Protein AF-A0A9N9CUX8-F1 (afdb_monomer_lite)

Structure (mmCIF, N/CA/C/O backbone):
data_AF-A0A9N9CUX8-F1
#
_entry.id   AF-A0A9N9CUX8-F1
#
loop_
_atom_site.group_PDB
_atom_site.id
_atom_site.type_symbol
_atom_site.label_atom_id
_atom_site.label_alt_id
_atom_site.label_comp_id
_atom_site.label_asym_id
_atom_site.label_entity_id
_atom_site.label_seq_id
_atom_site.pdbx_PDB_ins_code
_atom_site.Cartn_x
_atom_site.Cartn_y
_atom_site.Cartn_z
_atom_site.occupancy
_atom_site.B_iso_or_equiv
_atom_site.auth_seq_id
_atom_site.auth_comp_id
_atom_site.auth_asym_id
_atom_site.auth_atom_id
_atom_site.pdbx_PDB_model_num
ATOM 1 N N . MET A 1 1 ? 49.321 11.830 51.451 1.00 39.28 1 MET A N 1
ATOM 2 C CA . MET A 1 1 ? 50.551 11.016 51.388 1.00 39.28 1 MET A CA 1
ATOM 3 C C . MET A 1 1 ? 50.407 10.013 50.254 1.00 39.28 1 MET A C 1
ATOM 5 O O . MET A 1 1 ? 49.671 9.049 50.370 1.00 39.28 1 MET A O 1
ATOM 9 N N . THR A 1 2 ? 51.014 10.381 49.131 1.00 32.84 2 THR A N 1
ATOM 10 C CA . THR A 1 2 ? 51.705 9.592 48.099 1.00 32.84 2 THR A CA 1
ATOM 11 C C . THR A 1 2 ? 51.716 8.059 48.242 1.00 32.84 2 THR A C 1
ATOM 13 O O . THR A 1 2 ? 52.260 7.550 49.217 1.00 32.84 2 THR A O 1
ATOM 16 N N . LYS A 1 3 ? 51.304 7.338 47.186 1.00 39.34 3 LYS A N 1
ATOM 17 C CA . LYS A 1 3 ? 52.246 6.592 46.325 1.00 39.34 3 LYS A CA 1
ATOM 18 C C . LYS A 1 3 ? 51.635 6.190 44.975 1.00 39.34 3 LYS A C 1
ATOM 20 O O . LYS A 1 3 ? 50.567 5.598 44.905 1.00 39.34 3 LYS A O 1
ATOM 25 N N . VAL A 1 4 ? 52.384 6.570 43.944 1.00 42.06 4 VAL A N 1
ATOM 26 C CA . VAL A 1 4 ? 52.336 6.211 42.521 1.00 42.06 4 VAL A CA 1
ATOM 27 C C . VAL A 1 4 ? 53.230 4.986 42.307 1.00 42.06 4 VAL A C 1
ATOM 29 O O . VAL A 1 4 ? 54.256 4.893 42.982 1.00 42.06 4 VAL A O 1
ATOM 32 N N . SER A 1 5 ? 52.885 4.109 41.360 1.00 42.41 5 SER A N 1
ATOM 33 C CA . SER A 1 5 ? 53.791 3.299 40.507 1.00 42.41 5 SER A CA 1
ATOM 34 C C . SER A 1 5 ? 52.927 2.819 39.317 1.00 42.41 5 SER A C 1
ATOM 36 O O . SER A 1 5 ? 51.862 2.262 39.575 1.00 42.41 5 SER A O 1
ATOM 38 N N . GLU A 1 6 ? 53.123 3.261 38.064 1.00 38.28 6 GLU A N 1
ATOM 39 C CA . GLU A 1 6 ? 54.124 2.775 37.074 1.00 38.28 6 GLU A CA 1
ATOM 40 C C . GLU A 1 6 ? 53.961 1.271 36.789 1.00 38.28 6 GLU A C 1
ATOM 42 O O . GLU A 1 6 ? 53.800 0.493 37.718 1.00 38.28 6 GLU A O 1
ATOM 47 N N . GLU A 1 7 ? 54.01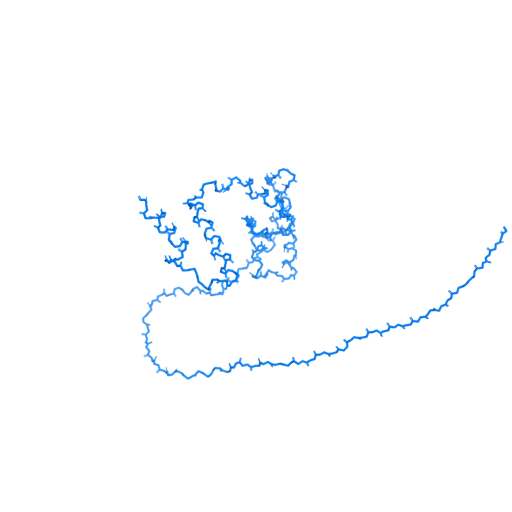6 0.715 35.583 1.00 35.44 7 GLU A N 1
ATOM 48 C CA . GLU A 1 7 ? 54.202 1.120 34.182 1.00 35.44 7 GLU A CA 1
ATOM 49 C C . GLU A 1 7 ? 54.018 -0.212 33.409 1.00 35.44 7 GLU A C 1
ATOM 51 O O . GLU A 1 7 ? 54.287 -1.274 33.977 1.00 35.44 7 GLU A O 1
ATOM 56 N N . ASN A 1 8 ? 53.581 -0.205 32.146 1.00 37.22 8 ASN A N 1
ATOM 57 C CA . ASN A 1 8 ? 54.309 -0.882 31.060 1.00 37.22 8 ASN A CA 1
ATOM 58 C C . ASN A 1 8 ? 53.560 -0.841 29.722 1.00 37.22 8 ASN A C 1
ATOM 60 O O . ASN A 1 8 ? 52.338 -0.888 29.623 1.00 37.22 8 ASN A O 1
ATOM 64 N N . MET A 1 9 ? 54.394 -0.726 28.700 1.00 32.91 9 MET A N 1
ATOM 65 C CA . MET A 1 9 ? 54.197 -0.263 27.334 1.00 32.91 9 MET A CA 1
ATOM 66 C C . MET A 1 9 ? 54.667 -1.374 26.368 1.00 32.91 9 MET A C 1
ATOM 68 O O . MET A 1 9 ? 55.453 -2.218 26.790 1.00 32.91 9 MET A O 1
ATOM 72 N N . SER A 1 10 ? 54.261 -1.302 25.085 1.00 35.50 10 SER A N 1
ATOM 73 C CA . SER A 1 10 ? 54.772 -2.020 23.876 1.00 35.50 10 SER A CA 1
ATOM 74 C C . SER A 1 10 ? 53.710 -2.914 23.203 1.00 35.50 10 SER A C 1
ATOM 76 O O . SER A 1 10 ? 53.299 -3.912 23.778 1.00 35.50 10 SER A O 1
ATOM 78 N N . LYS A 1 11 ? 53.068 -2.468 22.107 1.00 38.28 11 LYS A N 1
ATOM 79 C CA . LYS A 1 11 ? 53.441 -2.591 20.666 1.00 38.28 11 LYS A CA 1
ATOM 80 C C . LYS A 1 11 ? 53.466 -4.037 20.146 1.00 38.28 11 LYS A C 1
ATOM 82 O O . LYS A 1 11 ? 54.306 -4.796 20.601 1.00 38.28 11 LYS A O 1
ATOM 87 N N . GLU A 1 12 ? 52.649 -4.338 19.128 1.00 33.91 12 GLU A N 1
ATOM 88 C CA . GLU A 1 12 ? 53.114 -4.862 17.827 1.00 33.91 12 GLU A CA 1
ATOM 89 C C . GLU A 1 12 ? 51.981 -5.008 16.793 1.00 33.91 12 GLU A C 1
ATOM 91 O O . GLU A 1 12 ? 50.840 -5.340 17.110 1.00 33.91 12 GLU A O 1
ATOM 96 N N . ASP A 1 13 ? 52.353 -4.704 15.551 1.00 36.09 13 ASP A N 1
ATOM 97 C CA . ASP A 1 13 ? 51.583 -4.741 14.313 1.00 36.09 13 ASP A CA 1
ATOM 98 C C . ASP A 1 13 ? 51.194 -6.162 13.878 1.00 36.09 13 ASP A C 1
ATOM 100 O O . ASP A 1 13 ? 51.991 -7.091 13.993 1.00 36.09 13 ASP A O 1
ATOM 104 N N . GLN A 1 14 ? 50.039 -6.311 13.218 1.00 35.25 14 GLN A N 1
ATOM 105 C CA . GLN A 1 14 ? 49.889 -7.331 12.175 1.00 35.25 14 GLN A CA 1
ATOM 106 C C . GLN A 1 14 ? 48.839 -6.939 11.125 1.00 35.25 14 GLN A C 1
ATOM 108 O O . GLN A 1 14 ? 47.628 -7.022 11.316 1.00 35.25 14 GLN A O 1
ATOM 113 N N . LYS A 1 15 ? 49.375 -6.497 9.985 1.00 35.25 15 LYS A N 1
ATOM 114 C CA . LYS A 1 15 ? 48.726 -6.310 8.688 1.00 35.25 15 LYS A CA 1
ATOM 115 C C . LYS A 1 15 ? 48.439 -7.687 8.076 1.00 35.25 15 LYS A C 1
ATOM 117 O O . LYS A 1 15 ? 49.373 -8.459 7.873 1.00 35.25 15 LYS A O 1
ATOM 122 N N . ILE A 1 16 ? 47.183 -7.972 7.737 1.00 37.53 16 ILE A N 1
ATOM 123 C CA . ILE A 1 16 ? 46.791 -9.145 6.941 1.00 37.53 16 ILE A CA 1
ATOM 124 C C . ILE A 1 16 ? 46.025 -8.645 5.712 1.00 37.53 16 ILE A C 1
ATOM 126 O O . ILE A 1 16 ? 44.928 -8.107 5.830 1.00 37.53 16 ILE A O 1
ATOM 130 N N . GLU A 1 17 ? 46.626 -8.809 4.534 1.00 38.62 17 GLU A N 1
ATOM 131 C CA . GLU A 1 17 ? 45.919 -8.776 3.249 1.00 38.62 17 GLU A CA 1
ATOM 132 C C . GLU A 1 17 ? 45.370 -10.168 2.913 1.00 38.62 17 GLU A C 1
ATOM 134 O O . GLU A 1 17 ? 45.951 -11.174 3.329 1.00 38.62 17 GLU A O 1
ATOM 139 N N . PRO A 1 18 ? 44.352 -10.241 2.039 1.00 33.84 18 PRO A N 1
ATOM 140 C CA . PRO A 1 18 ? 44.359 -11.303 1.044 1.00 33.84 18 PRO A CA 1
ATOM 141 C C . PRO A 1 18 ? 44.079 -10.792 -0.378 1.00 33.84 18 PRO A C 1
ATOM 143 O O . PRO A 1 18 ? 42.986 -10.365 -0.731 1.00 33.84 18 PRO A O 1
ATOM 146 N N . ASN A 1 19 ? 45.137 -10.865 -1.180 1.00 29.64 19 ASN A N 1
ATOM 147 C CA . ASN A 1 19 ? 45.267 -11.564 -2.460 1.00 29.64 19 ASN A CA 1
ATOM 148 C C . ASN A 1 19 ? 44.035 -11.762 -3.385 1.00 29.64 19 ASN A C 1
ATOM 150 O O . ASN A 1 19 ? 43.058 -12.440 -3.081 1.00 29.64 19 ASN A O 1
ATOM 154 N N . VAL A 1 20 ? 44.252 -11.252 -4.598 1.00 31.19 20 VAL A N 1
ATOM 155 C CA . VAL A 1 20 ? 43.635 -11.440 -5.917 1.00 31.19 20 VAL A CA 1
ATOM 156 C C . VAL A 1 20 ? 43.112 -12.854 -6.234 1.00 31.19 20 VAL A C 1
ATOM 158 O O . VAL A 1 20 ? 43.831 -13.841 -6.109 1.00 31.19 20 VAL A O 1
ATOM 161 N N . SER A 1 21 ? 41.933 -12.922 -6.869 1.00 36.19 21 SER A N 1
ATOM 162 C CA . SER A 1 21 ? 41.639 -13.953 -7.875 1.00 36.19 21 SER A CA 1
ATOM 163 C C . SER A 1 21 ? 40.883 -13.353 -9.069 1.00 36.19 21 SER A C 1
ATOM 165 O O . SER A 1 21 ? 39.756 -12.882 -8.948 1.00 36.19 21 SER A O 1
ATOM 167 N N . LYS A 1 22 ? 41.550 -13.346 -10.230 1.00 37.31 22 LYS A N 1
ATOM 168 C CA . LYS A 1 22 ? 41.011 -13.043 -11.565 1.00 37.31 22 LYS A CA 1
ATOM 169 C C . LYS A 1 22 ? 40.848 -14.359 -12.336 1.00 37.31 22 LYS A C 1
ATOM 171 O O . LYS A 1 22 ? 41.812 -15.118 -12.407 1.00 37.31 22 LYS A O 1
ATOM 176 N N . ARG A 1 23 ? 39.704 -14.570 -12.999 1.00 30.19 23 ARG A N 1
ATOM 177 C CA . ARG A 1 23 ? 39.525 -15.380 -14.235 1.00 30.19 23 ARG A CA 1
ATOM 178 C C . ARG A 1 23 ? 38.092 -15.159 -14.749 1.00 30.19 23 ARG A C 1
ATOM 180 O O . ARG A 1 23 ? 37.158 -15.498 -14.042 1.00 30.19 23 ARG A O 1
ATOM 187 N N . LEU A 1 24 ? 37.879 -14.295 -15.746 1.00 32.00 24 LEU A N 1
ATOM 188 C CA . LEU A 1 24 ? 37.944 -14.475 -17.215 1.00 32.00 24 LEU A CA 1
ATOM 189 C C . LEU A 1 24 ? 36.756 -15.249 -17.831 1.00 32.00 24 LEU A C 1
ATOM 191 O O . LEU A 1 24 ? 36.629 -16.450 -17.634 1.00 32.00 24 LEU A O 1
ATOM 195 N N . HIS A 1 25 ? 35.997 -14.479 -18.624 1.00 31.00 25 HIS A N 1
ATOM 196 C CA . HIS A 1 25 ? 35.305 -14.734 -19.900 1.00 31.00 25 HIS A CA 1
ATOM 197 C C . HIS A 1 25 ? 34.514 -16.024 -20.149 1.00 31.00 25 HIS A C 1
ATOM 199 O O . HIS A 1 25 ? 35.066 -17.118 -20.191 1.00 31.00 25 HIS A O 1
ATOM 205 N N . SER A 1 26 ? 33.287 -15.827 -20.640 1.00 32.22 26 SER A N 1
ATOM 206 C CA . SER A 1 26 ? 32.880 -16.447 -21.905 1.00 32.22 26 SER A CA 1
ATOM 207 C C . SER A 1 26 ? 31.916 -15.537 -22.674 1.00 32.22 26 SER A C 1
ATOM 209 O O . SER A 1 26 ? 30.753 -15.391 -22.307 1.00 32.22 26 SER A O 1
ATOM 211 N N . GLU A 1 27 ? 32.435 -14.927 -23.738 1.00 35.19 27 GLU A N 1
ATOM 212 C CA . GLU A 1 27 ? 31.674 -14.399 -24.869 1.00 35.19 27 GLU A CA 1
ATOM 213 C C . GLU A 1 27 ? 31.132 -15.569 -25.700 1.00 35.19 27 GLU A C 1
ATOM 215 O O . GLU A 1 27 ? 31.892 -16.465 -26.048 1.00 35.19 27 GLU A O 1
ATOM 220 N N . PHE A 1 28 ? 29.846 -15.538 -26.040 1.00 30.44 28 PHE A N 1
ATOM 221 C CA . PHE A 1 28 ? 29.197 -16.254 -27.146 1.00 30.44 28 PHE A CA 1
ATOM 222 C C . PHE A 1 28 ? 27.863 -15.512 -27.368 1.00 30.44 28 PHE A C 1
ATOM 224 O O . PHE A 1 28 ? 27.185 -15.190 -26.404 1.00 30.44 28 PHE A O 1
ATOM 231 N N . SER A 1 29 ? 27.380 -15.191 -28.560 1.00 29.92 29 SER A N 1
ATOM 232 C CA . SER A 1 29 ? 27.892 -15.427 -29.893 1.00 29.92 29 SER A CA 1
ATOM 233 C C . SER A 1 29 ? 27.161 -14.499 -30.865 1.00 29.92 29 SER A C 1
ATOM 235 O O . SER A 1 29 ? 26.017 -14.103 -30.650 1.00 29.92 29 SER A O 1
ATOM 237 N N . ASN A 1 30 ? 27.864 -14.202 -31.945 1.00 28.52 30 ASN A N 1
ATOM 238 C CA . ASN A 1 30 ? 27.464 -13.464 -33.132 1.00 28.52 30 ASN A CA 1
ATOM 239 C C . ASN A 1 30 ? 26.150 -14.004 -33.744 1.00 28.52 30 ASN A C 1
ATOM 241 O O . ASN A 1 30 ? 25.991 -15.220 -33.856 1.00 28.52 30 ASN A O 1
ATOM 245 N N . SER A 1 31 ? 25.251 -13.131 -34.214 1.00 36.84 31 SER A N 1
ATOM 246 C CA . SER A 1 31 ? 24.183 -13.529 -35.146 1.00 36.84 31 SER A CA 1
ATOM 247 C C . SER A 1 31 ? 24.285 -12.726 -36.444 1.00 36.84 31 SER A C 1
ATOM 249 O O . SER A 1 31 ? 23.968 -11.541 -36.518 1.00 36.84 31 SER A O 1
ATOM 251 N N . GLU A 1 32 ? 24.776 -13.400 -37.486 1.00 30.86 32 GLU A N 1
ATOM 252 C CA . GLU A 1 32 ? 24.680 -12.960 -38.875 1.00 30.86 32 GLU A CA 1
ATOM 253 C C . GLU A 1 32 ? 23.211 -12.964 -39.311 1.00 30.86 32 GLU A C 1
ATOM 255 O O . GLU A 1 32 ? 22.513 -13.972 -39.196 1.00 30.86 32 GLU A O 1
ATOM 260 N N . SER A 1 33 ? 22.743 -11.850 -39.873 1.00 31.09 33 SER A N 1
ATOM 261 C CA . SER A 1 33 ? 21.445 -11.779 -40.539 1.00 31.09 33 SER A CA 1
ATOM 262 C C . SER A 1 33 ? 21.640 -11.721 -42.056 1.00 31.09 33 SER A C 1
ATOM 264 O O . SER A 1 33 ? 21.947 -10.688 -42.642 1.00 31.09 33 SER A O 1
ATOM 266 N N . PHE A 1 34 ? 21.408 -12.854 -42.721 1.00 30.78 34 PHE A N 1
ATOM 267 C CA . PHE A 1 34 ? 21.090 -12.897 -44.148 1.00 30.78 34 PHE A CA 1
ATOM 268 C C . PHE A 1 34 ? 19.636 -13.337 -44.302 1.00 30.78 34 PHE A C 1
ATOM 270 O O . PHE A 1 34 ? 19.297 -14.497 -44.090 1.00 30.78 34 PHE A O 1
ATOM 277 N N . SER A 1 35 ? 18.754 -12.416 -44.696 1.00 35.81 35 SER A N 1
ATOM 278 C CA . SER A 1 35 ? 17.401 -12.749 -45.156 1.00 35.81 35 SER A CA 1
ATOM 279 C C . SER A 1 35 ? 16.917 -11.778 -46.234 1.00 35.81 35 SER A C 1
ATOM 281 O O . SER A 1 35 ? 16.570 -10.629 -45.989 1.00 35.81 35 SER A O 1
ATOM 283 N N . LYS A 1 36 ? 16.939 -12.305 -47.462 1.00 34.62 36 LYS A N 1
ATOM 284 C CA . LYS A 1 36 ? 16.256 -11.914 -48.706 1.00 34.62 36 LYS A CA 1
ATOM 285 C C . LYS A 1 36 ? 15.191 -10.803 -48.636 1.00 34.62 36 LYS A C 1
ATOM 287 O O . LYS A 1 36 ? 14.138 -10.946 -48.025 1.00 34.62 36 LYS A O 1
ATOM 292 N N . LYS A 1 37 ? 15.390 -9.804 -49.508 1.00 40.09 37 LYS A N 1
ATOM 293 C CA . LYS A 1 37 ? 14.371 -8.877 -50.024 1.00 40.09 37 LYS A CA 1
ATOM 294 C C . LYS A 1 37 ? 13.157 -9.634 -50.589 1.00 40.09 37 LYS A C 1
ATOM 296 O O . LYS A 1 37 ? 13.280 -10.339 -51.590 1.00 40.09 37 LYS A O 1
ATOM 301 N N . ARG A 1 38 ? 11.968 -9.374 -50.042 1.00 33.66 38 ARG A N 1
ATOM 302 C CA . ARG A 1 38 ? 10.688 -9.463 -50.763 1.00 33.66 38 ARG A CA 1
ATOM 303 C C . ARG A 1 38 ? 9.887 -8.195 -50.484 1.00 33.66 38 ARG A C 1
ATOM 305 O O . ARG A 1 38 ? 9.504 -7.932 -49.353 1.00 33.66 38 ARG A O 1
ATOM 312 N N . LYS A 1 39 ? 9.665 -7.396 -51.533 1.00 41.84 39 LYS A N 1
ATOM 313 C CA . LYS A 1 39 ? 8.708 -6.286 -51.521 1.00 41.84 39 LYS A CA 1
ATOM 314 C C . LYS A 1 39 ? 7.303 -6.881 -51.489 1.00 41.84 39 LYS A C 1
ATOM 316 O O . LYS A 1 39 ? 6.863 -7.432 -52.493 1.00 41.84 39 LYS A O 1
ATOM 321 N N . VAL A 1 40 ? 6.604 -6.725 -50.373 1.00 38.06 40 VAL A N 1
ATOM 322 C CA . VAL A 1 40 ? 5.141 -6.793 -50.330 1.00 38.06 40 VAL A CA 1
ATOM 323 C C . VAL A 1 40 ? 4.679 -5.529 -49.621 1.00 38.06 40 VAL A C 1
ATOM 325 O O . VAL A 1 40 ? 5.131 -5.222 -48.524 1.00 38.06 40 VAL A O 1
ATOM 328 N N . LYS A 1 41 ? 3.859 -4.747 -50.319 1.00 46.06 41 LYS A N 1
ATOM 329 C CA . LYS A 1 41 ? 3.281 -3.487 -49.857 1.00 46.06 41 LYS A CA 1
ATOM 330 C C . LYS A 1 41 ? 2.036 -3.829 -49.027 1.00 46.06 41 LYS A C 1
ATOM 332 O O . LYS A 1 41 ? 1.135 -4.429 -49.612 1.00 46.06 41 LYS A O 1
ATOM 337 N N . PRO A 1 42 ? 1.934 -3.476 -47.734 1.00 37.66 42 PRO A N 1
ATOM 338 C CA . PRO A 1 42 ? 0.673 -3.595 -47.018 1.00 37.66 42 PRO A CA 1
ATOM 339 C C . PRO A 1 42 ? -0.113 -2.290 -47.143 1.00 37.66 42 PRO A C 1
ATOM 341 O O . PRO A 1 42 ? 0.427 -1.195 -46.976 1.00 37.66 42 PRO A O 1
ATOM 344 N N . GLN A 1 43 ? -1.395 -2.435 -47.469 1.00 38.72 43 GLN A N 1
ATOM 345 C CA . GLN A 1 43 ? -2.412 -1.419 -47.240 1.00 38.72 43 GLN A CA 1
ATOM 346 C C . GLN A 1 43 ? -2.457 -1.072 -45.751 1.00 38.72 43 GLN A C 1
ATOM 348 O O . GLN A 1 43 ? -2.278 -1.931 -44.891 1.00 38.72 43 GLN A O 1
ATOM 353 N N . SER A 1 44 ? -2.691 0.206 -45.483 1.00 44.56 44 SER A N 1
ATOM 354 C CA . SER A 1 44 ? -2.836 0.807 -44.166 1.00 44.56 44 SER A CA 1
ATOM 355 C C . SER A 1 44 ? -3.967 0.154 -43.368 1.00 44.56 44 SER A C 1
ATOM 357 O O . SER A 1 44 ? -5.130 0.525 -43.512 1.00 44.56 44 SER A O 1
ATOM 359 N N . SER A 1 45 ? -3.627 -0.789 -42.496 1.00 42.66 45 SER A N 1
ATOM 360 C CA . SER A 1 45 ? -4.333 -0.941 -41.230 1.00 42.66 45 SER A CA 1
ATOM 361 C C . SER A 1 45 ? -3.685 0.042 -40.264 1.00 42.66 45 SER A C 1
ATOM 363 O O . SER A 1 45 ? -2.483 -0.057 -40.011 1.00 42.66 45 SER A O 1
ATOM 365 N N . SER A 1 46 ? -4.447 1.017 -39.776 1.00 50.72 46 SER A N 1
ATOM 366 C CA . SER A 1 46 ? -4.046 1.887 -38.673 1.00 50.72 46 SER A CA 1
ATOM 367 C C . SER A 1 46 ? -3.872 1.030 -37.418 1.00 50.72 46 SER A C 1
ATOM 369 O O . SER A 1 46 ? -4.791 0.866 -36.623 1.00 50.72 46 SER A O 1
ATOM 371 N N . SER A 1 47 ? -2.705 0.407 -37.287 1.00 43.59 47 SER A N 1
ATOM 372 C CA . SER A 1 47 ? -2.200 -0.010 -35.993 1.00 43.59 47 SER A CA 1
ATOM 373 C C . SER A 1 47 ? -1.787 1.277 -35.299 1.00 43.59 47 SER A C 1
ATOM 375 O O . SER A 1 47 ? -0.752 1.853 -35.657 1.00 43.59 47 SER A O 1
ATOM 377 N N . ASP A 1 48 ? -2.621 1.755 -34.379 1.00 45.19 48 ASP A N 1
ATOM 378 C CA . ASP A 1 48 ? -2.183 2.716 -33.378 1.00 45.19 48 ASP A CA 1
ATOM 379 C C . ASP A 1 48 ? -0.921 2.137 -32.747 1.00 45.19 48 ASP A C 1
ATOM 381 O O . ASP A 1 48 ? -0.926 1.081 -32.110 1.00 45.19 48 ASP A O 1
ATOM 385 N N . LYS A 1 49 ? 0.205 2.766 -33.072 1.00 46.03 49 LYS A N 1
ATOM 386 C CA . LYS A 1 49 ? 1.472 2.462 -32.443 1.00 46.03 49 LYS A CA 1
ATOM 387 C C . LYS A 1 49 ? 1.348 3.035 -31.043 1.00 46.03 49 LYS A C 1
ATOM 389 O O . LYS A 1 49 ? 1.433 4.249 -30.892 1.00 46.03 49 LYS A O 1
ATOM 394 N N . PHE A 1 50 ? 1.126 2.181 -30.051 1.00 46.56 50 PHE A N 1
ATOM 395 C CA . PHE A 1 50 ? 1.540 2.519 -28.699 1.00 46.56 50 PHE A CA 1
ATOM 396 C C . PHE A 1 50 ? 3.041 2.780 -28.798 1.00 46.56 50 PHE A C 1
ATOM 398 O O . PHE A 1 50 ? 3.816 1.890 -29.150 1.00 46.56 50 PHE A O 1
ATOM 405 N N . SER A 1 51 ? 3.411 4.051 -28.691 1.00 48.44 51 SER A N 1
ATOM 406 C CA . SER A 1 51 ? 4.800 4.436 -28.543 1.00 48.44 51 SER A CA 1
ATOM 407 C C . SER A 1 51 ? 5.244 3.827 -27.220 1.00 48.44 51 SER A C 1
ATOM 409 O O . SER A 1 51 ? 4.641 4.127 -26.198 1.00 48.44 51 SER A O 1
ATOM 411 N N . ASP A 1 52 ? 6.267 2.975 -27.225 1.00 53.19 52 ASP A N 1
ATOM 412 C CA . ASP A 1 52 ? 6.908 2.424 -26.013 1.00 53.19 52 ASP A CA 1
ATOM 413 C C . ASP A 1 52 ? 7.621 3.516 -25.173 1.00 53.19 52 ASP A C 1
ATOM 415 O O . ASP A 1 52 ? 8.509 3.225 -24.381 1.00 53.19 52 ASP A O 1
ATOM 419 N N . ASP A 1 53 ? 7.259 4.784 -25.371 1.00 52.62 53 ASP A N 1
ATOM 420 C CA . ASP A 1 53 ? 7.993 5.972 -24.936 1.00 52.62 53 ASP A CA 1
ATOM 421 C C . ASP A 1 53 ? 7.057 7.000 -24.279 1.00 52.62 53 ASP A C 1
ATOM 423 O O . ASP A 1 53 ? 7.313 8.202 -24.294 1.00 52.62 53 ASP A O 1
ATOM 427 N N . ASP A 1 54 ? 5.931 6.536 -23.725 1.00 53.38 54 ASP A N 1
ATOM 428 C CA . ASP A 1 54 ? 5.148 7.329 -22.778 1.00 53.38 54 ASP A CA 1
ATOM 429 C C . ASP A 1 54 ? 5.926 7.360 -21.449 1.00 53.38 54 ASP A C 1
ATOM 431 O O . ASP A 1 54 ? 5.651 6.611 -20.509 1.00 53.38 54 ASP A O 1
ATOM 435 N N . GLU A 1 55 ? 6.974 8.185 -21.399 1.00 58.12 55 GLU A N 1
ATOM 436 C CA . GLU A 1 55 ? 7.756 8.430 -20.191 1.00 58.12 55 GLU A CA 1
ATOM 437 C C . GLU A 1 55 ? 6.830 9.091 -19.155 1.00 58.12 55 GLU A C 1
ATOM 439 O O . GLU A 1 55 ? 6.369 10.221 -19.323 1.00 58.12 55 GLU A O 1
ATOM 444 N N . ILE A 1 56 ? 6.467 8.346 -18.106 1.00 61.31 56 ILE A N 1
ATOM 445 C CA . ILE A 1 56 ? 5.590 8.848 -17.043 1.00 61.31 56 ILE A CA 1
ATOM 446 C C . ILE A 1 56 ? 6.379 9.882 -16.231 1.00 61.31 56 ILE A C 1
ATOM 448 O O . ILE A 1 56 ? 7.147 9.533 -15.333 1.00 61.31 56 ILE A O 1
ATOM 452 N N . GLU A 1 57 ? 6.192 11.162 -16.547 1.00 69.50 57 GLU A N 1
ATOM 453 C CA . GLU A 1 57 ? 6.773 12.271 -15.793 1.00 69.50 57 GLU A CA 1
ATOM 454 C C . GLU A 1 57 ? 6.011 12.469 -14.471 1.00 69.50 57 GLU A C 1
ATOM 456 O O . GLU A 1 57 ? 4.817 12.777 -14.449 1.00 69.50 57 GLU A O 1
ATOM 461 N N . PHE A 1 58 ? 6.706 12.289 -13.344 1.00 74.06 58 PHE A N 1
ATOM 462 C CA . PHE A 1 58 ? 6.163 12.562 -12.014 1.00 74.06 58 PHE A CA 1
ATOM 463 C C . PHE A 1 58 ? 6.556 13.968 -11.555 1.00 74.06 58 PHE A C 1
ATOM 465 O O . PHE A 1 58 ? 7.723 14.224 -11.256 1.00 74.06 58 PHE A O 1
ATOM 472 N N . ASP A 1 59 ? 5.576 14.862 -11.400 1.00 87.62 59 ASP A N 1
ATOM 473 C CA . ASP A 1 59 ? 5.792 16.150 -10.733 1.00 87.62 59 ASP A CA 1
ATOM 474 C C . ASP A 1 59 ? 5.932 15.952 -9.215 1.00 87.62 59 ASP A C 1
ATOM 476 O O . ASP A 1 59 ? 4.974 16.033 -8.438 1.00 87.62 59 ASP A O 1
ATOM 480 N N . LEU A 1 60 ? 7.169 15.707 -8.786 1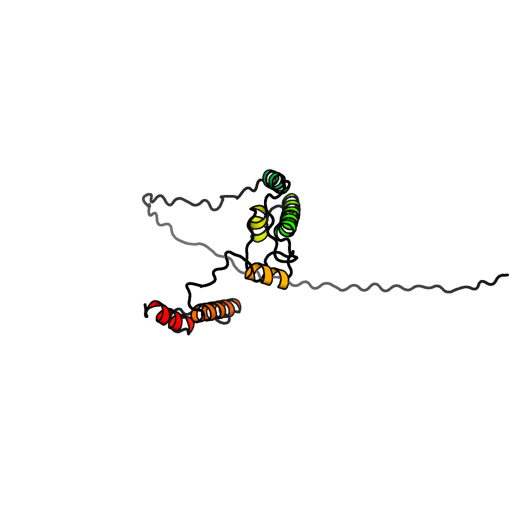.00 89.50 60 LEU A N 1
ATOM 481 C CA . LEU A 1 60 ? 7.519 15.543 -7.376 1.00 89.50 60 LEU A CA 1
ATOM 482 C C . LEU A 1 60 ? 7.237 16.798 -6.540 1.00 89.50 60 LEU A C 1
ATOM 484 O O . LEU A 1 60 ? 7.075 16.685 -5.325 1.00 89.50 60 LEU A O 1
ATOM 488 N N . SER A 1 61 ? 7.164 17.984 -7.151 1.00 90.19 61 SER A N 1
ATOM 489 C CA . SER A 1 61 ? 6.880 19.229 -6.429 1.00 90.19 61 SER A CA 1
ATOM 490 C C . SER A 1 61 ? 5.410 19.294 -6.030 1.00 90.19 61 SER A C 1
ATOM 492 O O . SER A 1 61 ? 5.101 19.555 -4.868 1.00 90.19 61 SER A O 1
ATOM 494 N N . SER A 1 62 ? 4.509 18.985 -6.965 1.00 91.06 62 SER A N 1
ATOM 495 C CA . SER A 1 62 ? 3.073 18.868 -6.687 1.00 91.06 62 SER A CA 1
ATOM 496 C C . SER A 1 62 ? 2.788 17.789 -5.640 1.00 91.06 62 SER A C 1
ATOM 498 O O . SER A 1 62 ? 2.062 18.035 -4.673 1.00 91.06 62 SER A O 1
ATOM 500 N N . VAL A 1 63 ? 3.440 16.624 -5.759 1.00 91.88 63 VAL A N 1
ATOM 501 C CA . VAL A 1 63 ? 3.328 15.553 -4.757 1.00 91.88 63 VAL A CA 1
ATOM 502 C C . VAL A 1 63 ? 3.792 16.041 -3.383 1.00 91.88 63 VAL A C 1
ATOM 504 O O . VAL A 1 63 ? 3.106 15.805 -2.393 1.00 91.88 63 VAL A O 1
ATOM 507 N N . ALA A 1 64 ? 4.910 16.768 -3.300 1.00 91.75 64 ALA A N 1
ATOM 508 C CA . ALA A 1 64 ? 5.404 17.313 -2.037 1.00 91.75 64 ALA A CA 1
ATOM 509 C C . ALA A 1 64 ? 4.398 18.260 -1.367 1.00 91.75 64 ALA A C 1
ATOM 511 O O . ALA A 1 64 ? 4.187 18.175 -0.157 1.00 91.75 64 ALA A O 1
ATOM 512 N N . GLU A 1 65 ? 3.764 19.146 -2.137 1.00 93.00 65 GLU A N 1
ATOM 513 C CA . GLU A 1 65 ? 2.737 20.056 -1.621 1.00 93.00 65 GLU A CA 1
ATOM 514 C C . GLU A 1 65 ? 1.512 19.297 -1.103 1.00 93.00 65 GLU A C 1
ATOM 516 O O . GLU A 1 65 ? 1.023 19.583 -0.008 1.00 93.00 65 GLU A O 1
ATOM 521 N N . GLU A 1 66 ? 1.053 18.276 -1.827 1.00 92.00 66 GLU A N 1
ATOM 522 C CA . GLU A 1 66 ? -0.054 17.428 -1.376 1.00 92.00 66 GLU A CA 1
ATOM 523 C C . GLU A 1 66 ? 0.325 16.626 -0.118 1.00 92.00 66 GLU A C 1
ATOM 525 O O . GLU A 1 66 ? -0.479 16.481 0.811 1.00 92.00 66 GLU A O 1
ATOM 530 N N . LEU A 1 67 ? 1.582 16.170 -0.024 1.00 91.81 67 LEU A N 1
ATOM 531 C CA . LEU A 1 67 ? 2.102 15.464 1.147 1.00 91.81 67 LEU A CA 1
ATOM 532 C C . LEU A 1 67 ? 2.294 16.365 2.387 1.00 91.81 67 LEU A C 1
ATOM 534 O O . LEU A 1 67 ? 2.356 15.858 3.513 1.00 91.81 67 LEU A O 1
ATOM 538 N N . ARG A 1 68 ? 2.306 17.693 2.234 1.00 90.31 68 ARG A N 1
ATOM 539 C CA . ARG A 1 68 ? 2.337 18.644 3.363 1.00 90.31 68 ARG A CA 1
ATOM 540 C C . ARG A 1 68 ? 0.962 18.959 3.941 1.00 90.31 68 ARG A C 1
ATOM 542 O O . ARG A 1 68 ? 0.882 19.427 5.073 1.00 90.31 68 ARG A O 1
ATOM 549 N N . ARG A 1 69 ? -0.113 18.712 3.190 1.00 90.31 69 ARG A N 1
ATOM 550 C CA . ARG A 1 69 ? -1.481 18.983 3.654 1.00 90.31 69 ARG A CA 1
ATOM 551 C C . ARG A 1 69 ? -1.858 18.088 4.829 1.00 90.31 69 ARG A C 1
ATOM 553 O O . ARG A 1 69 ? -1.417 16.942 4.919 1.00 90.31 69 ARG A O 1
ATOM 560 N N . GLU A 1 70 ? -2.696 18.612 5.717 1.00 87.56 70 GLU A N 1
ATOM 561 C CA . GLU A 1 70 ? -3.266 17.820 6.804 1.00 87.56 70 GLU A CA 1
ATOM 562 C C . GLU A 1 70 ? -4.245 16.775 6.262 1.00 87.56 70 GLU A C 1
ATOM 564 O O . GLU A 1 70 ? -4.997 17.011 5.314 1.00 87.56 70 GLU A O 1
ATOM 569 N N . GLN A 1 71 ? -4.221 15.596 6.876 1.00 86.38 71 GLN A N 1
ATOM 570 C CA . GLN A 1 71 ? -5.104 14.496 6.515 1.00 86.38 71 GLN A CA 1
ATOM 571 C C . GLN A 1 71 ? -6.475 14.716 7.141 1.00 86.38 71 GLN A C 1
ATOM 573 O O . GLN A 1 71 ? -6.597 14.940 8.341 1.00 86.38 71 GLN A O 1
ATOM 578 N N . ILE A 1 72 ? -7.517 14.611 6.321 1.00 87.06 72 ILE A N 1
ATOM 579 C CA . ILE A 1 72 ? -8.904 14.808 6.764 1.00 87.06 72 ILE A CA 1
ATOM 580 C C . ILE A 1 72 ? -9.393 13.598 7.574 1.00 87.06 72 ILE A C 1
ATOM 582 O O . ILE A 1 72 ? -10.228 13.727 8.467 1.00 87.06 72 ILE A O 1
ATOM 586 N N . THR A 1 73 ? -8.877 12.408 7.261 1.00 89.19 73 THR A N 1
ATOM 587 C CA . THR A 1 73 ? -9.296 11.143 7.866 1.00 89.19 73 THR A CA 1
ATOM 588 C C . THR A 1 73 ? -8.099 10.247 8.129 1.00 89.19 73 THR A C 1
ATOM 590 O O . THR A 1 73 ? -7.243 10.088 7.256 1.00 89.19 73 THR A O 1
ATOM 593 N N . GLU A 1 74 ? -8.090 9.599 9.290 1.00 92.31 74 GLU A N 1
ATOM 594 C CA . GLU A 1 74 ? -7.084 8.605 9.649 1.00 92.31 74 GLU A CA 1
ATOM 595 C C . GLU A 1 74 ? -7.654 7.187 9.563 1.00 92.31 74 GLU A C 1
ATOM 597 O O . GLU A 1 74 ? -8.771 6.903 9.999 1.00 92.31 74 GLU A O 1
ATOM 602 N N . TRP A 1 75 ? -6.849 6.277 9.026 1.00 93.12 75 TRP A N 1
ATOM 603 C CA . TRP A 1 75 ? -7.094 4.848 9.037 1.00 93.12 75 TRP A CA 1
ATOM 604 C C . TRP A 1 75 ? -6.270 4.214 10.159 1.00 93.12 75 TRP A C 1
ATOM 606 O O . TRP A 1 75 ? -5.048 4.066 10.062 1.00 93.12 75 TRP A O 1
ATOM 616 N N . VAL A 1 76 ? -6.958 3.860 11.244 1.00 94.56 76 VAL A N 1
ATOM 617 C CA . VAL A 1 76 ? -6.354 3.319 12.467 1.00 94.56 76 VAL A CA 1
ATOM 618 C C . VAL A 1 76 ? -6.918 1.929 12.756 1.00 94.56 76 VAL A C 1
ATOM 620 O O . VAL A 1 76 ? -8.133 1.733 12.754 1.00 94.56 76 VAL A O 1
ATOM 623 N N . ILE A 1 77 ? -6.039 0.958 13.019 1.00 93.00 77 ILE A N 1
ATOM 624 C CA . ILE A 1 77 ? -6.403 -0.420 13.380 1.00 93.00 77 ILE A CA 1
ATOM 625 C C . ILE A 1 77 ? -5.715 -0.796 14.695 1.00 93.00 77 ILE A C 1
ATOM 627 O O . ILE A 1 77 ? -4.533 -1.140 14.736 1.00 93.00 77 ILE A O 1
ATOM 631 N N . GLY A 1 78 ? -6.473 -0.762 15.795 1.00 91.19 78 GLY A N 1
ATOM 632 C CA . GLY A 1 78 ? -5.920 -0.936 17.139 1.00 91.19 78 GLY A CA 1
ATOM 633 C C . GLY A 1 78 ? -4.909 0.167 17.453 1.00 91.19 78 GLY A C 1
ATOM 634 O O . GLY A 1 78 ? -5.264 1.337 17.451 1.00 91.19 78 GLY A O 1
ATOM 635 N N . GLU A 1 79 ? -3.653 -0.212 17.683 1.00 93.75 79 GLU A N 1
ATOM 636 C CA . GLU A 1 79 ? -2.543 0.715 17.961 1.00 93.75 79 GLU A CA 1
ATOM 637 C C . GLU A 1 79 ? -1.803 1.173 16.688 1.00 93.75 79 GLU A C 1
ATOM 639 O O . GLU A 1 79 ? -0.876 1.979 16.752 1.00 93.75 79 GLU A O 1
ATOM 644 N N . ILE A 1 80 ? -2.192 0.664 15.514 1.00 95.19 80 ILE A N 1
ATOM 645 C CA . ILE A 1 80 ? -1.510 0.944 14.250 1.00 95.19 80 ILE A CA 1
ATOM 646 C C . ILE A 1 80 ? -2.216 2.104 13.547 1.00 95.19 80 ILE A C 1
ATOM 648 O O . ILE A 1 80 ? -3.304 1.928 12.996 1.00 95.19 80 ILE A O 1
ATOM 652 N N . ASN A 1 81 ? -1.585 3.279 13.525 1.00 95.25 81 ASN A N 1
ATOM 653 C CA . ASN A 1 81 ? -2.007 4.387 12.666 1.00 95.25 81 ASN A CA 1
ATOM 654 C C . ASN A 1 81 ? -1.374 4.222 11.275 1.00 95.25 81 ASN A C 1
ATOM 656 O O . ASN A 1 81 ? -0.214 4.581 11.050 1.00 95.25 81 ASN A O 1
ATOM 660 N N . ILE A 1 82 ? -2.133 3.623 10.355 1.00 95.06 82 ILE A N 1
ATOM 661 C CA . ILE A 1 82 ? -1.670 3.285 9.004 1.00 95.06 82 ILE A CA 1
ATOM 662 C C . ILE A 1 82 ? -1.420 4.566 8.222 1.00 95.06 82 ILE A C 1
ATOM 664 O O . ILE A 1 82 ? -0.392 4.679 7.562 1.00 95.06 82 ILE A O 1
ATOM 668 N N . THR A 1 83 ? -2.316 5.547 8.336 1.00 94.31 83 THR A N 1
ATOM 669 C CA . THR A 1 83 ? -2.212 6.815 7.609 1.00 94.31 83 THR A CA 1
ATOM 670 C C . THR A 1 83 ? -0.934 7.565 7.967 1.00 94.31 83 THR A C 1
ATOM 672 O O . THR A 1 83 ? -0.191 7.950 7.068 1.00 94.31 83 THR A O 1
ATOM 675 N N . GLN A 1 84 ? -0.618 7.722 9.255 1.00 94.25 84 GLN A N 1
ATOM 676 C CA . GLN A 1 84 ? 0.592 8.434 9.675 1.00 94.25 84 GLN A CA 1
ATOM 677 C C . GLN A 1 84 ? 1.872 7.686 9.289 1.00 94.25 84 GLN A C 1
ATOM 679 O O . GLN A 1 84 ? 2.811 8.294 8.771 1.00 94.25 84 GLN A O 1
ATOM 684 N N . ARG A 1 85 ? 1.921 6.363 9.501 1.00 95.88 85 ARG A N 1
ATOM 685 C CA . ARG A 1 85 ? 3.099 5.565 9.123 1.00 95.88 85 ARG A CA 1
ATOM 686 C C . ARG A 1 85 ? 3.315 5.567 7.615 1.00 95.88 85 ARG A C 1
ATOM 688 O O . ARG A 1 85 ? 4.434 5.797 7.164 1.00 95.88 85 ARG A O 1
ATOM 695 N N . PHE A 1 86 ? 2.251 5.367 6.841 1.00 96.19 86 PHE A N 1
ATOM 696 C CA . PHE A 1 86 ? 2.324 5.395 5.387 1.00 96.19 86 PHE A CA 1
ATOM 697 C C . PHE A 1 86 ? 2.710 6.781 4.869 1.00 96.19 86 PHE A C 1
ATOM 699 O O . PHE A 1 86 ? 3.544 6.881 3.980 1.00 96.19 86 PHE A O 1
ATOM 706 N N . ARG A 1 87 ? 2.214 7.859 5.486 1.00 95.38 87 ARG A N 1
ATOM 707 C CA . ARG A 1 87 ? 2.631 9.227 5.151 1.00 95.38 87 ARG A CA 1
ATOM 708 C C . ARG A 1 87 ? 4.119 9.451 5.369 1.00 95.38 87 ARG A C 1
ATOM 710 O O . ARG A 1 87 ? 4.769 10.053 4.521 1.00 95.38 87 ARG A O 1
ATOM 717 N N . LYS A 1 88 ? 4.663 8.957 6.483 1.00 95.25 88 LYS A N 1
ATOM 718 C CA . LYS A 1 88 ? 6.103 9.021 6.742 1.00 95.25 88 LYS A CA 1
ATOM 719 C C . LYS A 1 88 ? 6.885 8.295 5.647 1.00 95.25 88 LYS A C 1
ATOM 721 O O . LYS A 1 88 ? 7.814 8.862 5.093 1.00 95.25 88 LYS A O 1
ATOM 726 N N . TYR A 1 89 ? 6.439 7.100 5.273 1.00 96.38 89 TYR A N 1
ATOM 727 C CA . TYR A 1 89 ? 7.030 6.364 4.160 1.00 96.38 89 TYR A CA 1
ATOM 728 C C . TYR A 1 89 ? 6.961 7.130 2.835 1.00 96.38 89 TYR A C 1
ATOM 730 O O . TYR A 1 89 ? 7.965 7.217 2.143 1.00 96.38 89 TYR A O 1
ATOM 738 N N . GLN A 1 90 ? 5.823 7.744 2.498 1.00 95.75 90 GLN A N 1
ATOM 739 C CA . GLN A 1 90 ? 5.699 8.575 1.294 1.00 95.75 90 GLN A CA 1
ATOM 740 C C . GLN A 1 90 ? 6.707 9.734 1.290 1.00 95.75 90 GLN A C 1
ATOM 742 O O . GLN A 1 90 ? 7.287 10.025 0.248 1.00 95.75 90 GLN A O 1
ATOM 747 N N . MET A 1 91 ? 6.939 10.373 2.441 1.00 95.44 91 MET A N 1
ATOM 748 C CA . MET A 1 91 ? 7.939 11.4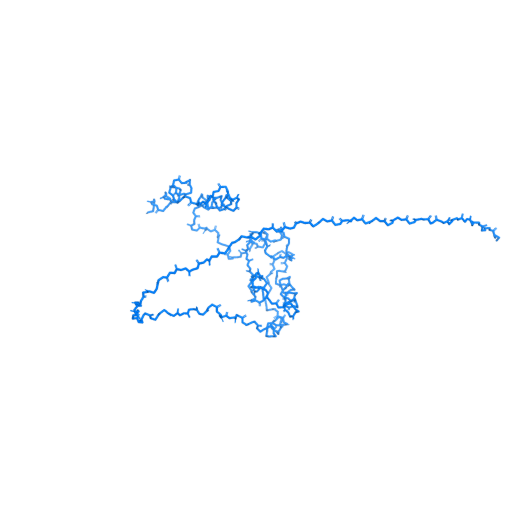38 2.579 1.00 95.44 91 MET A CA 1
ATOM 749 C C . MET A 1 91 ? 9.369 10.916 2.389 1.00 95.44 91 MET A C 1
ATOM 751 O O . MET A 1 91 ? 10.135 11.528 1.648 1.00 95.44 91 MET A O 1
ATOM 755 N N . ASP A 1 92 ? 9.707 9.771 2.989 1.00 95.06 92 ASP A N 1
ATOM 756 C CA . ASP A 1 92 ? 11.025 9.138 2.835 1.00 95.06 92 ASP A CA 1
ATOM 757 C C . ASP A 1 92 ? 11.277 8.735 1.363 1.00 95.06 92 ASP A C 1
ATOM 759 O O . ASP A 1 92 ? 12.363 8.936 0.814 1.00 95.06 92 ASP A O 1
ATOM 763 N N . VAL A 1 93 ? 10.250 8.205 0.687 1.00 94.69 93 VAL A N 1
ATOM 764 C CA . VAL A 1 93 ? 10.295 7.854 -0.742 1.00 94.69 93 VAL A CA 1
ATOM 765 C C . VAL A 1 93 ? 10.433 9.097 -1.618 1.00 94.69 93 VAL A C 1
ATOM 767 O O . VAL A 1 93 ? 11.201 9.080 -2.578 1.00 94.69 93 VAL A O 1
ATOM 770 N N . LEU A 1 94 ? 9.733 10.184 -1.291 1.00 94.75 94 LEU A N 1
ATOM 771 C CA . LEU A 1 94 ? 9.833 11.449 -2.015 1.00 94.75 94 LEU A CA 1
ATOM 772 C C . LEU A 1 94 ? 11.252 12.027 -1.936 1.00 94.75 94 LEU A C 1
ATOM 774 O O . LEU A 1 94 ? 11.798 12.430 -2.960 1.00 94.75 94 LEU A O 1
ATOM 778 N N . GLU A 1 95 ? 11.867 12.036 -0.751 1.00 94.19 95 GLU A N 1
ATOM 779 C CA . GLU A 1 95 ? 13.251 12.493 -0.570 1.00 94.19 95 GLU A CA 1
ATOM 780 C C . GLU A 1 95 ? 14.223 11.634 -1.391 1.00 94.19 95 GLU A C 1
ATOM 782 O O . GLU A 1 95 ? 15.048 12.153 -2.148 1.00 94.19 95 GLU A O 1
ATOM 787 N N . LYS A 1 96 ? 14.071 10.306 -1.324 1.00 92.56 96 LYS A N 1
ATOM 788 C CA . LYS A 1 96 ? 14.864 9.371 -2.129 1.00 92.56 96 LYS A CA 1
ATOM 789 C C . LYS A 1 96 ? 14.707 9.632 -3.631 1.00 92.56 96 LYS A C 1
ATOM 791 O O . LYS A 1 96 ? 15.710 9.617 -4.345 1.00 92.56 96 LYS A O 1
ATOM 796 N N . ALA A 1 97 ? 13.483 9.880 -4.098 1.00 90.94 97 ALA A N 1
ATOM 797 C CA . ALA A 1 97 ? 13.178 10.149 -5.500 1.00 90.94 97 ALA A CA 1
ATOM 798 C C . ALA A 1 97 ? 13.746 11.492 -5.979 1.00 90.94 97 ALA A C 1
ATOM 800 O O . ALA A 1 97 ? 14.207 11.591 -7.111 1.00 90.94 97 ALA A O 1
ATOM 801 N N . GLN A 1 98 ? 13.778 12.514 -5.121 1.00 90.31 98 GLN A N 1
ATOM 802 C CA . GLN A 1 98 ? 14.401 13.801 -5.444 1.00 90.31 98 GLN A CA 1
ATOM 803 C C . GLN A 1 98 ? 15.922 13.692 -5.619 1.00 90.31 98 GLN A C 1
ATOM 805 O O . GLN A 1 98 ? 16.496 14.425 -6.421 1.00 90.31 98 GLN A O 1
ATOM 810 N N . ILE A 1 99 ? 16.575 12.784 -4.886 1.00 89.81 99 ILE A N 1
ATOM 811 C CA . ILE A 1 99 ? 18.032 12.589 -4.950 1.00 89.81 99 ILE A CA 1
ATOM 812 C C . ILE A 1 99 ? 18.422 11.650 -6.098 1.00 89.81 99 ILE A C 1
ATOM 814 O O . ILE A 1 99 ? 19.355 11.941 -6.844 1.00 89.81 99 ILE A O 1
ATOM 818 N N . ASN A 1 100 ? 17.732 10.514 -6.223 1.00 89.25 100 ASN A N 1
ATOM 819 C CA . ASN A 1 100 ? 18.148 9.405 -7.087 1.00 89.25 100 ASN A CA 1
ATOM 820 C C . ASN A 1 100 ? 17.260 9.214 -8.327 1.00 89.25 100 ASN A C 1
ATOM 822 O O . ASN A 1 100 ? 17.572 8.371 -9.166 1.00 89.25 100 ASN A O 1
ATOM 826 N N . GLY A 1 101 ? 16.156 9.954 -8.437 1.00 85.00 101 GLY A N 1
ATOM 827 C CA . GLY A 1 101 ? 15.073 9.652 -9.371 1.00 85.00 101 GLY A CA 1
ATOM 828 C C . GLY A 1 101 ? 14.193 8.486 -8.901 1.00 85.00 101 GLY A C 1
ATOM 829 O O . GLY A 1 101 ? 14.486 7.807 -7.913 1.00 85.00 101 GLY A O 1
ATOM 830 N N . LEU A 1 102 ? 13.093 8.251 -9.620 1.00 82.31 102 LEU A N 1
ATOM 831 C CA . LEU A 1 102 ? 12.253 7.061 -9.462 1.00 82.31 102 LEU A CA 1
ATOM 832 C C . LEU A 1 102 ? 12.707 5.981 -10.439 1.00 82.31 102 LEU A C 1
ATOM 834 O O . LEU A 1 102 ? 12.694 6.183 -11.650 1.00 82.31 102 LEU A O 1
ATOM 838 N N . ALA A 1 103 ? 13.082 4.823 -9.907 1.00 78.25 103 ALA A N 1
ATOM 839 C CA . ALA A 1 103 ? 13.426 3.669 -10.719 1.00 78.25 103 ALA A CA 1
A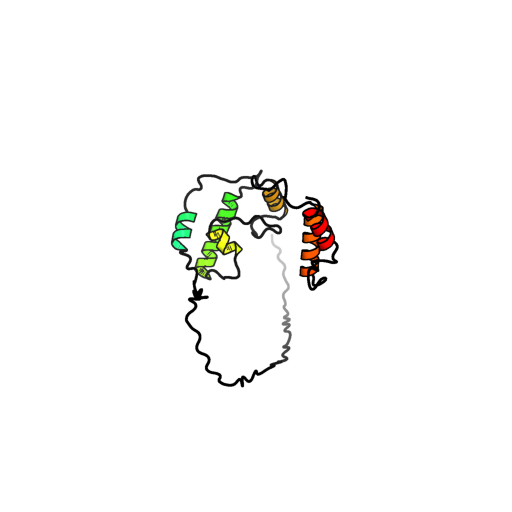TOM 840 C C . ALA A 1 103 ? 12.166 2.849 -11.051 1.00 78.25 103 ALA A C 1
ATOM 842 O O . ALA A 1 103 ? 11.295 2.657 -10.201 1.00 78.25 103 ALA A O 1
ATOM 843 N N . HIS A 1 104 ? 12.066 2.368 -12.295 1.00 69.56 104 HIS A N 1
ATOM 844 C CA . HIS A 1 104 ? 10.891 1.639 -12.797 1.00 69.56 104 HIS A CA 1
ATOM 845 C C . HIS A 1 104 ? 10.666 0.287 -12.099 1.00 69.56 104 HIS A C 1
ATOM 847 O O . HIS A 1 104 ? 9.548 -0.217 -12.036 1.00 69.56 104 HIS A O 1
ATOM 853 N N . ASP A 1 105 ? 11.723 -0.300 -11.541 1.00 79.25 105 ASP A N 1
ATOM 854 C CA . ASP A 1 105 ? 11.660 -1.527 -10.750 1.00 79.25 105 ASP A CA 1
ATOM 855 C C . ASP A 1 105 ? 10.999 -1.323 -9.375 1.00 79.25 105 ASP A C 1
ATOM 857 O O . ASP A 1 105 ? 10.620 -2.298 -8.723 1.00 79.25 105 ASP A O 1
ATOM 861 N N . ASN A 1 106 ? 10.787 -0.075 -8.946 1.00 84.06 106 ASN A N 1
ATOM 862 C CA . ASN A 1 106 ? 10.268 0.247 -7.624 1.00 84.06 106 ASN A CA 1
ATOM 863 C C . ASN A 1 106 ? 8.775 0.610 -7.618 1.00 84.06 106 ASN A C 1
ATOM 865 O O . ASN A 1 106 ? 8.347 1.661 -7.140 1.00 84.06 106 ASN A O 1
ATOM 869 N N . ILE A 1 107 ? 7.968 -0.315 -8.139 1.00 90.12 107 ILE A N 1
ATOM 870 C CA . ILE A 1 107 ? 6.521 -0.154 -8.351 1.00 90.12 107 ILE A CA 1
ATOM 871 C C . ILE A 1 107 ? 5.793 0.292 -7.071 1.00 90.12 107 ILE A C 1
ATOM 873 O O . ILE A 1 107 ? 4.916 1.152 -7.125 1.00 90.12 107 ILE A O 1
ATOM 877 N N . TYR A 1 108 ? 6.145 -0.255 -5.904 1.00 92.19 108 TYR A N 1
ATOM 878 C CA . TYR A 1 108 ? 5.467 0.085 -4.648 1.00 92.19 108 TYR A CA 1
ATOM 879 C C . TYR A 1 108 ? 5.784 1.497 -4.152 1.00 92.19 108 TYR A C 1
ATOM 881 O O . TYR A 1 108 ? 4.909 2.130 -3.562 1.00 92.19 108 TYR A O 1
ATOM 889 N N . GLU A 1 109 ? 6.986 2.010 -4.424 1.00 93.12 109 GLU A N 1
ATOM 890 C CA . GLU A 1 109 ? 7.347 3.404 -4.153 1.00 93.12 109 GLU A CA 1
ATOM 891 C C . GLU A 1 109 ? 6.552 4.351 -5.062 1.00 93.12 109 GLU A C 1
ATOM 893 O O . GLU A 1 109 ? 5.954 5.315 -4.583 1.00 93.12 109 GLU A O 1
ATOM 898 N N . THR A 1 110 ? 6.445 4.029 -6.354 1.00 91.56 110 THR A N 1
ATOM 899 C CA . THR A 1 110 ? 5.633 4.790 -7.317 1.00 91.56 110 THR A CA 1
ATOM 900 C C . THR A 1 110 ? 4.152 4.823 -6.928 1.00 91.56 110 THR A C 1
ATOM 902 O O . THR A 1 110 ? 3.518 5.885 -6.914 1.00 91.56 110 THR A O 1
ATOM 905 N N . LEU A 1 111 ? 3.589 3.667 -6.565 1.00 93.19 111 LEU A N 1
ATOM 906 C CA . LEU A 1 111 ? 2.211 3.568 -6.085 1.00 93.19 111 LEU A CA 1
ATOM 907 C C . LEU A 1 111 ? 2.022 4.343 -4.778 1.00 93.19 111 LEU A C 1
ATOM 909 O O . LEU A 1 111 ? 1.011 5.027 -4.615 1.00 93.19 111 LEU A O 1
ATOM 913 N N . ALA A 1 112 ? 3.010 4.313 -3.881 1.00 94.19 112 ALA A N 1
ATOM 914 C CA . ALA A 1 112 ? 2.947 5.071 -2.644 1.00 94.19 112 ALA A CA 1
ATOM 915 C C . ALA A 1 112 ? 2.929 6.583 -2.883 1.00 94.19 112 ALA A C 1
ATOM 917 O O . ALA A 1 112 ? 2.091 7.261 -2.293 1.00 94.19 112 ALA A O 1
ATOM 918 N N . LEU A 1 113 ? 3.756 7.123 -3.783 1.00 93.06 113 LEU A N 1
ATOM 919 C CA . LEU A 1 113 ? 3.688 8.546 -4.154 1.00 93.06 113 LEU A CA 1
ATOM 920 C C . LEU A 1 113 ? 2.353 8.921 -4.815 1.00 93.06 113 LEU A C 1
ATOM 922 O O . LEU A 1 113 ? 1.863 10.032 -4.629 1.00 93.06 113 LEU A O 1
ATOM 926 N N . SER A 1 114 ? 1.708 7.964 -5.483 1.00 91.75 114 SER A N 1
ATOM 927 C CA . SER A 1 114 ? 0.349 8.102 -6.028 1.00 91.75 114 SER A CA 1
ATOM 928 C C . SER A 1 114 ? -0.757 7.935 -4.968 1.00 91.75 114 SER A C 1
ATOM 930 O O . SER A 1 114 ? -1.934 7.864 -5.307 1.00 91.75 114 SER A O 1
ATOM 932 N N . SER A 1 115 ? -0.401 7.868 -3.679 1.00 92.38 115 SER A N 1
ATOM 933 C CA . SER A 1 115 ? -1.316 7.641 -2.546 1.00 92.38 115 SER A CA 1
ATOM 934 C C . SER A 1 115 ? -2.109 6.329 -2.619 1.00 92.38 115 SER A C 1
ATOM 936 O O . SER A 1 115 ? -3.223 6.233 -2.104 1.00 92.38 115 SER A O 1
ATOM 938 N N . ILE A 1 116 ? -1.515 5.293 -3.217 1.00 92.81 116 ILE A N 1
ATOM 939 C CA . ILE A 1 116 ? -2.089 3.949 -3.323 1.00 92.81 116 ILE A CA 1
ATOM 940 C C . ILE A 1 116 ? -1.383 3.010 -2.338 1.00 92.81 116 ILE A C 1
ATOM 942 O O . ILE A 1 116 ? -0.171 2.803 -2.410 1.00 92.81 116 ILE A O 1
ATOM 946 N N . ILE A 1 117 ? -2.164 2.395 -1.443 1.00 93.38 117 ILE A N 1
ATOM 947 C CA . ILE A 1 117 ? -1.710 1.320 -0.548 1.00 93.38 117 ILE A CA 1
ATOM 948 C C . ILE A 1 117 ? -2.111 -0.027 -1.154 1.00 93.38 117 ILE A C 1
ATOM 950 O O . ILE A 1 117 ? -3.296 -0.314 -1.325 1.00 93.38 117 ILE A O 1
ATOM 954 N N . VAL A 1 118 ? -1.127 -0.877 -1.438 1.00 92.81 118 VAL A N 1
ATOM 955 C CA . VAL A 1 118 ? -1.326 -2.239 -1.942 1.00 92.81 118 VAL A CA 1
ATOM 956 C C . VAL A 1 118 ? -1.392 -3.207 -0.772 1.00 92.81 118 VAL A C 1
ATOM 958 O O . VAL A 1 118 ? -0.420 -3.362 -0.041 1.00 92.81 118 VAL A O 1
ATOM 961 N N . LEU A 1 119 ? -2.525 -3.888 -0.606 1.00 92.19 119 LEU A N 1
ATOM 962 C CA . LEU A 1 119 ? -2.725 -4.892 0.440 1.00 92.19 119 LEU A CA 1
ATOM 963 C C . LEU A 1 119 ? -2.385 -6.292 -0.090 1.00 92.19 119 LEU A C 1
ATOM 965 O O . LEU A 1 119 ? -3.265 -7.013 -0.557 1.00 92.19 119 LEU A O 1
ATOM 969 N N . SER A 1 120 ? -1.104 -6.663 -0.025 1.00 87.94 120 SER A N 1
ATOM 970 C CA . SER A 1 120 ? -0.585 -7.983 -0.422 1.00 87.94 120 SER A CA 1
ATOM 971 C C . SER A 1 120 ? 0.154 -8.682 0.721 1.00 87.94 120 SER A C 1
ATOM 973 O O . SER A 1 120 ? 0.665 -8.019 1.620 1.00 87.94 120 SER A O 1
ATOM 975 N N . ASP A 1 121 ? 0.240 -10.012 0.663 1.00 85.38 121 ASP A N 1
ATOM 976 C CA . ASP A 1 121 ? 1.101 -10.832 1.525 1.00 85.38 121 ASP A CA 1
ATOM 977 C C . ASP A 1 121 ? 2.202 -11.478 0.652 1.00 85.38 121 ASP A C 1
ATOM 979 O O . ASP A 1 121 ? 1.854 -12.156 -0.320 1.00 85.38 121 ASP A O 1
ATOM 983 N N . PRO A 1 122 ? 3.507 -11.245 0.912 1.00 89.06 122 PRO A N 1
ATOM 984 C CA . PRO A 1 122 ? 4.071 -10.474 2.024 1.00 89.06 122 PRO A CA 1
ATOM 985 C C . PRO A 1 122 ? 3.867 -8.958 1.901 1.00 89.06 122 PRO A C 1
ATOM 987 O O . PRO A 1 122 ? 3.594 -8.429 0.819 1.00 89.06 122 PRO A O 1
ATOM 990 N N . CYS A 1 123 ? 4.022 -8.263 3.036 1.00 93.50 123 CYS A N 1
ATOM 991 C CA . CYS A 1 123 ? 3.958 -6.804 3.105 1.00 93.50 123 CYS A CA 1
ATOM 992 C C . CYS A 1 123 ? 5.001 -6.172 2.170 1.00 93.50 123 CYS A C 1
ATOM 994 O O . CYS A 1 123 ? 6.194 -6.433 2.346 1.00 93.50 123 CYS A O 1
ATOM 996 N N . PRO A 1 124 ? 4.591 -5.316 1.216 1.00 92.19 124 PRO A N 1
ATOM 997 C CA . PRO A 1 124 ? 5.535 -4.656 0.322 1.00 92.19 124 PRO A CA 1
ATOM 998 C C . PRO A 1 124 ? 6.215 -3.441 0.974 1.00 92.19 124 PRO A C 1
ATOM 1000 O O . PRO A 1 124 ? 7.168 -2.901 0.418 1.00 92.19 124 PRO A O 1
ATOM 1003 N N . TYR A 1 125 ? 5.743 -2.999 2.146 1.00 94.12 125 TYR A N 1
ATOM 1004 C CA . TYR A 1 125 ? 6.210 -1.785 2.809 1.00 94.12 125 TYR A CA 1
ATOM 1005 C C . TYR A 1 125 ? 7.046 -2.121 4.054 1.00 94.12 125 TYR A C 1
ATOM 1007 O O . TYR A 1 125 ? 6.510 -2.668 5.017 1.00 94.12 125 TYR A O 1
ATOM 1015 N N . PRO A 1 126 ? 8.326 -1.717 4.123 1.00 92.19 126 PRO A N 1
ATOM 1016 C CA . PRO A 1 126 ? 9.218 -2.069 5.236 1.00 92.19 126 PRO A CA 1
ATOM 1017 C C . PRO A 1 126 ? 8.894 -1.350 6.563 1.00 92.19 126 PRO A C 1
ATOM 1019 O O . PRO A 1 126 ? 9.627 -1.482 7.539 1.00 92.19 126 PRO A O 1
ATOM 1022 N N . ILE A 1 127 ? 7.811 -0.571 6.607 1.00 95.44 127 ILE A N 1
ATOM 1023 C CA . ILE A 1 127 ? 7.365 0.224 7.764 1.00 95.44 127 ILE A CA 1
ATOM 1024 C C . ILE A 1 127 ? 6.354 -0.506 8.662 1.00 95.44 127 ILE A C 1
ATOM 1026 O O . ILE A 1 127 ? 5.952 0.029 9.701 1.00 95.44 127 ILE A O 1
ATOM 1030 N N . PHE A 1 128 ? 5.917 -1.695 8.247 1.00 95.50 128 PHE A N 1
ATOM 1031 C CA . PHE A 1 128 ? 5.017 -2.558 9.004 1.00 95.50 128 PHE A CA 1
ATOM 1032 C C . PHE A 1 128 ? 5.690 -3.901 9.262 1.00 95.50 128 PHE A C 1
ATOM 1034 O O . PHE A 1 128 ? 6.374 -4.447 8.396 1.00 95.50 128 PHE A O 1
ATOM 1041 N N . THR A 1 129 ? 5.482 -4.457 10.453 1.00 95.81 129 THR A N 1
ATOM 1042 C CA . THR A 1 129 ? 5.866 -5.847 10.716 1.00 95.81 129 THR A CA 1
ATOM 1043 C C . THR A 1 129 ? 4.888 -6.805 10.034 1.00 95.81 129 THR A C 1
ATOM 1045 O O . THR A 1 129 ? 3.745 -6.444 9.747 1.00 95.81 129 THR A O 1
ATOM 1048 N N . SER A 1 130 ? 5.296 -8.058 9.807 1.00 93.56 130 SER A N 1
ATOM 1049 C CA . SER A 1 130 ? 4.398 -9.073 9.233 1.00 93.56 130 SER A CA 1
ATOM 1050 C C . SER A 1 130 ? 3.129 -9.278 10.070 1.00 93.56 130 SER A C 1
ATOM 1052 O O . SER A 1 130 ? 2.057 -9.486 9.513 1.00 93.56 130 SER A O 1
ATOM 1054 N N . GLU A 1 131 ? 3.232 -9.179 11.399 1.00 94.56 131 GLU A N 1
ATOM 1055 C CA . GLU A 1 131 ? 2.090 -9.308 12.314 1.00 94.56 131 GLU A CA 1
ATOM 1056 C C . GLU A 1 131 ? 1.134 -8.111 12.213 1.00 94.56 131 GLU A C 1
ATOM 1058 O O . GLU A 1 131 ? -0.083 -8.282 12.115 1.00 94.56 131 GLU A O 1
ATOM 1063 N N . GLU A 1 132 ? 1.678 -6.890 12.189 1.00 95.69 132 GLU A N 1
ATOM 1064 C CA . GLU A 1 132 ? 0.887 -5.677 11.977 1.00 95.69 132 GLU A CA 1
ATOM 1065 C C . GLU A 1 132 ? 0.162 -5.734 10.630 1.00 95.69 132 GLU A C 1
ATOM 1067 O O . GLU A 1 132 ? -1.024 -5.414 10.543 1.00 95.69 132 GLU A O 1
ATOM 1072 N N . TRP A 1 133 ? 0.856 -6.185 9.587 1.00 95.50 133 TRP A N 1
ATOM 1073 C CA . TRP A 1 133 ? 0.311 -6.246 8.240 1.00 95.50 133 TRP A CA 1
ATOM 1074 C C . TRP A 1 133 ? -0.787 -7.297 8.080 1.00 95.50 133 TRP A C 1
ATOM 1076 O O . TRP A 1 133 ? -1.837 -7.007 7.507 1.00 95.50 133 TRP A O 1
ATOM 1086 N N . ASP A 1 134 ? -0.604 -8.484 8.659 1.00 93.25 134 ASP A N 1
ATOM 1087 C CA . ASP A 1 134 ? -1.643 -9.515 8.710 1.00 93.25 134 ASP A CA 1
ATOM 1088 C C . ASP A 1 134 ? -2.910 -8.991 9.409 1.00 93.25 134 ASP A C 1
ATOM 1090 O O . ASP A 1 134 ? -4.030 -9.173 8.917 1.00 93.25 134 ASP A O 1
ATOM 1094 N N . LYS A 1 135 ? -2.748 -8.238 10.505 1.00 94.56 135 LYS A N 1
ATOM 1095 C CA . LYS A 1 135 ? -3.864 -7.570 11.186 1.00 94.56 135 LYS A CA 1
ATOM 1096 C C . LYS A 1 135 ? -4.551 -6.538 10.288 1.00 94.56 135 LYS A C 1
ATOM 1098 O O . LYS A 1 135 ? -5.783 -6.512 10.247 1.00 94.56 135 LYS A O 1
ATOM 1103 N N . ILE A 1 136 ? -3.790 -5.726 9.552 1.00 94.00 136 ILE A N 1
ATOM 1104 C CA . ILE A 1 136 ? -4.329 -4.728 8.614 1.00 94.00 136 ILE A CA 1
ATOM 1105 C C . ILE A 1 136 ? -5.149 -5.400 7.510 1.00 94.00 136 ILE A C 1
ATOM 1107 O O . ILE A 1 136 ? -6.299 -5.023 7.281 1.00 94.00 136 ILE A O 1
ATOM 1111 N N . ILE A 1 137 ? -4.601 -6.436 6.868 1.00 92.00 137 ILE A N 1
ATOM 1112 C CA . ILE A 1 137 ? -5.289 -7.181 5.807 1.00 92.00 137 ILE A CA 1
ATOM 1113 C C . ILE A 1 137 ? -6.565 -7.835 6.345 1.00 92.00 137 ILE A C 1
ATOM 1115 O O . ILE A 1 137 ? -7.611 -7.783 5.695 1.00 92.00 137 ILE A O 1
ATOM 1119 N N . LYS A 1 138 ? -6.515 -8.451 7.533 1.00 89.81 138 LYS A N 1
ATOM 1120 C CA . LYS A 1 138 ? -7.679 -9.106 8.153 1.00 89.81 138 LYS A CA 1
ATOM 1121 C C . LYS A 1 138 ? -8.809 -8.136 8.476 1.00 89.81 138 LYS A C 1
ATOM 1123 O O . LYS A 1 138 ? -9.966 -8.509 8.309 1.00 89.81 138 LYS A O 1
ATOM 1128 N N . MET A 1 139 ? -8.470 -6.929 8.916 1.00 90.19 139 MET A N 1
ATOM 1129 C CA . MET A 1 139 ? -9.416 -5.903 9.358 1.00 90.19 139 MET A CA 1
ATOM 1130 C C . MET A 1 139 ? -9.830 -4.930 8.240 1.00 90.19 139 MET A C 1
ATOM 1132 O O . MET A 1 139 ? -10.579 -3.989 8.501 1.00 90.19 139 MET A O 1
ATOM 1136 N N . ASN A 1 140 ? -9.368 -5.136 7.002 1.00 85.75 140 ASN A N 1
ATOM 1137 C CA . ASN A 1 140 ? -9.764 -4.321 5.857 1.00 85.75 140 ASN A CA 1
ATOM 1138 C C . ASN A 1 140 ? -11.284 -4.447 5.599 1.00 85.75 140 ASN A C 1
ATOM 1140 O O . ASN A 1 140 ? -11.751 -5.549 5.297 1.00 85.75 140 ASN A O 1
ATOM 1144 N N . PRO A 1 141 ? -12.064 -3.347 5.645 1.00 80.19 141 PRO A N 1
ATOM 1145 C CA . PRO A 1 141 ? -13.510 -3.389 5.410 1.00 80.19 141 PRO A CA 1
ATOM 1146 C C . PRO A 1 141 ? -13.881 -3.817 3.982 1.00 80.19 141 PRO A C 1
ATOM 1148 O O . PRO A 1 141 ? -14.987 -4.300 3.757 1.00 80.19 141 PRO A O 1
ATOM 1151 N N . TYR A 1 142 ? -12.957 -3.684 3.027 1.00 80.88 142 TYR A N 1
ATOM 1152 C CA . TYR A 1 142 ? -13.137 -4.107 1.636 1.00 80.88 142 TYR A CA 1
ATOM 1153 C C . TYR A 1 142 ? -12.661 -5.537 1.374 1.00 80.88 142 TYR A C 1
ATOM 1155 O O . TYR A 1 142 ? -12.603 -5.976 0.225 1.00 80.88 142 TYR A O 1
ATOM 1163 N N . LYS A 1 143 ? -12.297 -6.282 2.423 1.00 80.44 143 LYS A N 1
ATOM 1164 C CA . LYS A 1 143 ? -11.934 -7.687 2.283 1.00 80.44 143 LYS A CA 1
ATOM 1165 C C . LYS A 1 143 ? -13.141 -8.468 1.770 1.00 80.44 143 LYS A C 1
ATOM 1167 O O . LYS A 1 143 ? -14.180 -8.537 2.425 1.00 80.44 143 LYS A O 1
ATOM 1172 N N . ILE A 1 144 ? -12.981 -9.089 0.604 1.00 75.19 144 ILE A N 1
ATOM 1173 C CA . ILE A 1 144 ? -13.986 -9.983 0.032 1.00 75.19 144 ILE A CA 1
ATOM 1174 C C . ILE A 1 144 ? -14.138 -11.174 0.986 1.00 75.19 144 ILE A C 1
ATOM 1176 O O . ILE A 1 144 ? -13.235 -12.000 1.108 1.00 75.19 144 ILE A O 1
ATOM 1180 N N . GLN A 1 145 ? -15.264 -11.233 1.701 1.00 71.38 145 GLN A N 1
ATOM 1181 C CA . GLN A 1 145 ? -15.539 -12.305 2.666 1.00 71.38 145 GLN A CA 1
ATOM 1182 C C . GLN A 1 145 ? -15.861 -13.625 1.963 1.00 71.38 145 GLN A C 1
ATOM 1184 O O . GLN A 1 145 ? -15.425 -14.684 2.402 1.00 71.38 145 GLN A O 1
ATOM 1189 N N . ASN A 1 146 ? -16.582 -13.541 0.842 1.00 71.88 146 ASN A N 1
ATOM 1190 C CA . ASN A 1 146 ? -16.990 -14.686 0.041 1.00 71.88 146 ASN A CA 1
ATOM 1191 C C . ASN A 1 146 ? -16.317 -14.583 -1.318 1.00 71.88 146 ASN A C 1
ATOM 1193 O O . ASN A 1 146 ? -16.763 -13.830 -2.186 1.00 71.88 146 ASN A O 1
ATOM 1197 N N . HIS A 1 147 ? -15.216 -15.308 -1.492 1.00 68.38 147 HIS A N 1
ATOM 1198 C CA . HIS A 1 147 ? -14.590 -15.381 -2.800 1.00 68.38 147 HIS A CA 1
ATOM 1199 C C . HIS A 1 147 ? -15.567 -16.080 -3.759 1.00 68.38 147 HIS A C 1
ATOM 1201 O O . HIS A 1 147 ? -16.078 -17.147 -3.417 1.00 68.38 147 HIS A O 1
ATOM 1207 N N . PRO A 1 148 ? -15.803 -15.557 -4.976 1.00 73.31 148 PRO A N 1
ATOM 1208 C CA . PRO A 1 148 ? -16.607 -16.261 -5.981 1.00 73.31 148 PRO A CA 1
ATOM 1209 C C . PRO A 1 148 ? -15.972 -17.586 -6.436 1.00 73.31 148 PRO A C 1
ATOM 1211 O O . PRO A 1 148 ? -16.576 -18.334 -7.195 1.00 73.31 148 PRO A O 1
ATOM 1214 N N . ILE A 1 149 ? -14.745 -17.867 -5.992 1.00 77.38 149 ILE A N 1
ATOM 1215 C CA . ILE A 1 149 ? -14.012 -19.081 -6.319 1.00 77.38 149 ILE A CA 1
ATOM 1216 C C . ILE A 1 149 ? -14.113 -19.997 -5.098 1.00 77.38 149 ILE A C 1
ATOM 1218 O O . ILE A 1 149 ? -13.725 -19.570 -4.007 1.00 77.38 149 ILE A O 1
ATOM 1222 N N . PRO A 1 150 ? -14.594 -21.238 -5.267 1.00 81.38 150 PRO A N 1
ATOM 1223 C CA . PRO A 1 150 ? -14.608 -22.236 -4.208 1.00 81.38 150 PRO A CA 1
ATOM 1224 C C . PRO A 1 150 ? -13.231 -22.397 -3.532 1.00 81.38 150 PRO A C 1
ATOM 1226 O O . PRO A 1 150 ? -12.210 -22.401 -4.235 1.00 81.38 150 PRO A O 1
ATOM 1229 N N . PRO A 1 151 ? -13.166 -22.554 -2.194 1.00 78.44 151 PRO A N 1
ATOM 1230 C CA . PRO A 1 151 ? -11.909 -22.683 -1.447 1.00 78.44 151 PRO A CA 1
ATOM 1231 C C . PRO A 1 151 ? -10.980 -23.785 -1.972 1.00 78.44 151 PRO A C 1
ATOM 1233 O O . PRO A 1 151 ? -9.756 -23.645 -1.922 1.00 78.44 151 PRO A O 1
ATOM 1236 N N . GLU A 1 152 ? -11.548 -24.862 -2.514 1.00 82.12 152 GLU A N 1
ATOM 1237 C CA . GLU A 1 152 ? -10.821 -25.979 -3.115 1.00 82.12 152 GLU A CA 1
ATOM 1238 C C . GLU A 1 152 ? -10.025 -25.524 -4.343 1.00 82.12 152 GLU A C 1
ATOM 1240 O O . GLU A 1 152 ? -8.854 -25.870 -4.492 1.00 82.12 152 GLU A O 1
ATOM 1245 N N . ILE A 1 153 ? -10.634 -24.696 -5.198 1.00 82.06 153 ILE A N 1
ATOM 1246 C CA . ILE A 1 153 ? -9.977 -24.140 -6.386 1.00 82.06 153 ILE A CA 1
ATOM 1247 C C . ILE A 1 153 ? -8.931 -23.111 -5.973 1.00 82.06 153 ILE A C 1
ATOM 1249 O O . ILE A 1 153 ? -7.820 -23.142 -6.495 1.00 82.06 153 ILE A O 1
ATOM 1253 N N . GLY A 1 154 ? -9.251 -22.239 -5.013 1.00 80.75 154 GLY A N 1
ATOM 1254 C CA . GLY A 1 154 ? -8.295 -21.258 -4.495 1.00 80.75 154 GLY A CA 1
ATOM 1255 C C . GLY A 1 154 ? -7.032 -21.917 -3.928 1.00 80.75 154 GLY A C 1
ATOM 1256 O O . GLY A 1 154 ? -5.918 -21.521 -4.269 1.00 80.75 154 GLY A O 1
ATOM 1257 N N . SER A 1 155 ? -7.195 -22.979 -3.136 1.00 80.19 155 SER A N 1
ATOM 1258 C CA . SER A 1 155 ? -6.070 -23.730 -2.560 1.00 80.19 155 SER A CA 1
ATOM 1259 C C . SER A 1 155 ? -5.215 -24.407 -3.635 1.00 80.19 155 SER A C 1
ATOM 1261 O O . SER A 1 155 ? -3.985 -24.353 -3.579 1.00 80.19 155 SER A O 1
ATOM 1263 N N . LEU A 1 156 ? -5.854 -25.005 -4.646 1.00 82.88 156 LEU A N 1
ATOM 1264 C CA . LEU A 1 156 ? -5.156 -25.649 -5.760 1.00 82.88 156 LEU A CA 1
ATOM 1265 C C . LEU A 1 156 ? -4.428 -24.637 -6.655 1.00 82.88 156 LEU A C 1
ATOM 1267 O O . LEU A 1 156 ? -3.322 -24.923 -7.106 1.00 82.88 156 LEU A O 1
ATOM 1271 N N . LEU A 1 157 ? -5.009 -23.453 -6.882 1.00 81.50 157 LEU A N 1
ATOM 1272 C CA . LEU A 1 157 ? -4.358 -22.351 -7.597 1.00 81.50 157 LEU A CA 1
ATOM 1273 C C . LEU A 1 157 ? -3.118 -21.875 -6.846 1.00 81.50 157 LEU A C 1
ATOM 1275 O O . LEU A 1 157 ? -2.048 -21.775 -7.439 1.00 81.50 157 LEU A O 1
ATOM 1279 N N . HIS A 1 158 ? -3.242 -21.634 -5.539 1.00 81.19 158 HIS A N 1
ATOM 1280 C CA . HIS A 1 158 ? -2.115 -21.234 -4.702 1.00 81.19 158 HIS A CA 1
ATOM 1281 C C . HIS A 1 158 ? -0.980 -22.266 -4.763 1.00 81.19 158 HIS A C 1
ATOM 1283 O O . HIS A 1 158 ? 0.179 -21.910 -4.972 1.00 81.19 158 HIS A O 1
ATOM 1289 N N . GLN A 1 159 ? -1.308 -23.556 -4.647 1.00 81.19 159 GLN A N 1
ATOM 1290 C CA . GLN A 1 159 ? -0.327 -24.634 -4.734 1.00 81.19 159 GLN A CA 1
ATOM 1291 C C . GLN A 1 159 ? 0.336 -24.720 -6.117 1.00 81.19 159 GLN A C 1
ATOM 1293 O O . GLN A 1 159 ? 1.558 -24.839 -6.193 1.00 81.19 159 GLN A O 1
ATOM 1298 N N . ALA A 1 160 ? -0.441 -24.637 -7.201 1.00 80.00 160 ALA A N 1
ATOM 1299 C CA . ALA A 1 160 ? 0.084 -24.670 -8.565 1.00 80.00 160 ALA A CA 1
ATOM 1300 C C . ALA A 1 160 ? 1.024 -23.485 -8.839 1.00 80.00 160 ALA A C 1
ATOM 1302 O O . ALA A 1 160 ? 2.121 -23.677 -9.362 1.00 80.00 160 ALA A O 1
ATOM 1303 N N . SER A 1 161 ? 0.641 -22.277 -8.415 1.00 75.44 161 SER A N 1
ATOM 1304 C CA . SER A 1 161 ? 1.483 -21.080 -8.516 1.00 75.44 161 SER A CA 1
ATOM 1305 C C . SER A 1 161 ? 2.774 -21.217 -7.711 1.00 75.44 161 SER A C 1
ATOM 1307 O O . SER A 1 161 ? 3.851 -20.907 -8.212 1.00 75.44 161 SER A O 1
ATOM 1309 N N . PHE A 1 162 ? 2.696 -21.731 -6.481 1.00 77.38 162 PHE A N 1
ATOM 1310 C CA . PHE A 1 162 ? 3.870 -21.930 -5.632 1.00 77.38 162 PHE A CA 1
ATOM 1311 C C . PHE A 1 162 ? 4.833 -22.981 -6.202 1.00 77.38 162 PHE A C 1
ATOM 1313 O O . PHE A 1 162 ? 6.048 -22.782 -6.196 1.00 77.38 162 PHE A O 1
ATOM 1320 N N . ASN A 1 163 ? 4.312 -24.082 -6.747 1.00 78.75 163 ASN A N 1
ATOM 1321 C CA . ASN A 1 163 ? 5.127 -25.087 -7.429 1.00 78.75 163 ASN A CA 1
ATOM 1322 C C . ASN A 1 163 ? 5.796 -24.529 -8.689 1.00 78.75 163 ASN A C 1
ATOM 1324 O O . ASN A 1 163 ? 6.971 -24.814 -8.927 1.00 78.75 163 ASN A O 1
ATOM 1328 N N . ASN A 1 164 ? 5.073 -23.730 -9.478 1.00 75.94 164 ASN A N 1
ATOM 1329 C CA . ASN A 1 164 ? 5.617 -23.084 -10.668 1.00 75.94 164 ASN A CA 1
ATOM 1330 C C . ASN A 1 164 ? 6.730 -22.093 -10.309 1.00 75.94 164 ASN A C 1
ATOM 1332 O O . ASN A 1 164 ? 7.805 -22.145 -10.902 1.00 75.94 164 ASN A O 1
ATOM 1336 N N . PHE A 1 165 ? 6.526 -21.279 -9.270 1.00 72.81 165 PHE A N 1
ATOM 1337 C CA . PHE A 1 165 ? 7.552 -20.380 -8.741 1.00 72.81 165 PHE A CA 1
ATOM 1338 C C . PHE A 1 165 ? 8.815 -21.134 -8.293 1.00 72.81 165 PHE A C 1
ATOM 1340 O O . PHE A 1 165 ? 9.932 -20.676 -8.513 1.00 72.81 165 PHE A O 1
ATOM 1347 N N . GLN A 1 166 ? 8.657 -22.326 -7.711 1.00 78.44 166 GLN A N 1
ATOM 1348 C CA . GLN A 1 166 ? 9.778 -23.196 -7.340 1.00 78.44 166 GLN A CA 1
ATOM 1349 C C . GLN A 1 166 ? 10.385 -23.981 -8.514 1.00 78.44 166 GLN A C 1
ATOM 1351 O O . GLN A 1 166 ? 11.279 -24.798 -8.295 1.00 78.44 166 GLN A O 1
ATOM 1356 N N . GLY A 1 167 ? 9.890 -23.798 -9.742 1.00 75.94 167 GLY A N 1
ATOM 1357 C CA . GLY A 1 167 ? 10.328 -24.545 -10.922 1.00 75.94 167 GLY A CA 1
ATOM 1358 C C . GLY A 1 167 ? 9.988 -26.039 -10.882 1.00 75.94 167 GLY A C 1
ATOM 1359 O O . GLY A 1 167 ? 10.524 -26.805 -11.680 1.00 75.94 167 GLY A O 1
ATOM 1360 N N . LYS A 1 168 ? 9.116 -26.472 -9.959 1.00 74.88 168 LYS A N 1
ATOM 1361 C CA . LYS A 1 168 ? 8.668 -27.871 -9.843 1.00 74.88 168 LYS A CA 1
ATOM 1362 C C . LYS A 1 168 ? 7.737 -28.259 -10.985 1.00 74.88 168 LYS A C 1
ATOM 1364 O O . LYS A 1 168 ? 7.788 -29.394 -11.442 1.00 74.88 168 LYS A O 1
ATOM 1369 N N . ASP A 1 169 ? 6.954 -27.295 -11.459 1.00 67.25 169 ASP A N 1
ATOM 1370 C CA . ASP A 1 169 ? 6.038 -27.449 -12.582 1.00 67.25 169 ASP A CA 1
ATOM 1371 C C . ASP A 1 169 ? 6.363 -26.385 -13.640 1.00 67.25 169 ASP A C 1
ATOM 1373 O O . ASP A 1 169 ? 6.174 -25.192 -13.411 1.00 67.25 169 ASP A O 1
ATOM 1377 N N . ALA A 1 170 ? 6.856 -26.802 -14.812 1.00 60.44 170 ALA A N 1
ATOM 1378 C CA . ALA A 1 170 ? 7.221 -25.882 -15.899 1.00 60.44 170 ALA A CA 1
ATOM 1379 C C . ALA A 1 170 ? 6.002 -25.174 -16.520 1.00 60.44 170 ALA A C 1
ATOM 1381 O O . ALA A 1 170 ? 6.132 -24.100 -17.101 1.00 60.44 170 ALA A O 1
ATOM 1382 N N . THR A 1 171 ? 4.813 -25.773 -16.396 1.00 58.88 171 THR A N 1
ATOM 1383 C CA . THR A 1 171 ? 3.539 -25.236 -16.889 1.00 58.88 171 THR A CA 1
ATOM 1384 C C . THR A 1 171 ? 2.395 -25.715 -15.998 1.00 58.88 171 THR A C 1
ATOM 1386 O O . THR A 1 171 ? 2.430 -26.838 -15.495 1.00 58.88 171 THR A O 1
ATOM 1389 N N . ILE A 1 172 ? 1.370 -24.881 -15.815 1.00 63.25 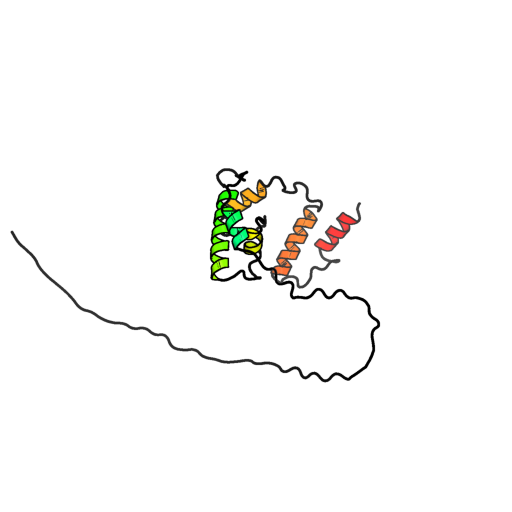172 ILE A N 1
ATOM 1390 C CA . ILE A 1 172 ? 0.111 -25.304 -15.193 1.00 63.25 172 ILE A CA 1
ATOM 1391 C C . ILE A 1 172 ? -0.658 -26.108 -16.252 1.00 63.25 172 ILE A C 1
ATOM 1393 O O . ILE A 1 172 ? -1.211 -25.533 -17.186 1.00 63.25 172 ILE A O 1
ATOM 1397 N N . ASP A 1 173 ? -0.665 -27.438 -16.145 1.00 63.84 173 ASP A N 1
ATOM 1398 C CA . ASP A 1 173 ? -1.475 -28.296 -17.020 1.00 63.84 173 ASP A CA 1
ATOM 1399 C C . ASP A 1 173 ? -2.967 -28.020 -16.771 1.00 63.84 173 ASP A C 1
ATOM 1401 O O . ASP A 1 173 ? -3.506 -28.332 -15.706 1.00 63.84 173 ASP A O 1
ATOM 1405 N N . GLY A 1 174 ? -3.634 -27.418 -17.757 1.00 58.38 174 GLY A N 1
ATOM 1406 C CA . GLY A 1 174 ? -5.028 -26.987 -17.662 1.00 58.38 174 GLY A CA 1
ATOM 1407 C C . GLY A 1 174 ? -6.065 -28.114 -17.665 1.00 58.38 174 GLY A C 1
ATOM 1408 O O . GLY A 1 174 ? -7.227 -27.840 -17.378 1.00 58.38 174 GLY A O 1
ATOM 1409 N N . GLY A 1 175 ? -5.688 -29.363 -17.972 1.00 61.50 175 GLY A N 1
ATOM 1410 C CA . GLY A 1 175 ? -6.652 -30.450 -18.192 1.00 61.50 175 GLY A CA 1
ATOM 1411 C C . GLY A 1 175 ? -6.493 -31.659 -17.273 1.00 61.50 175 GLY A C 1
ATOM 1412 O O . GLY A 1 175 ? -7.475 -32.111 -16.682 1.00 61.50 175 GLY A O 1
ATOM 1413 N N . ASN A 1 176 ? -5.276 -32.201 -17.129 1.00 66.25 176 ASN A N 1
ATOM 1414 C CA . ASN A 1 176 ? -5.081 -33.447 -16.369 1.00 66.25 176 ASN A CA 1
ATOM 1415 C C . ASN A 1 176 ? -4.670 -33.223 -14.912 1.00 66.25 176 ASN A C 1
ATOM 1417 O O . ASN A 1 176 ? -4.769 -34.159 -14.105 1.00 66.25 176 ASN A O 1
ATOM 1421 N N . SER A 1 177 ? -4.257 -32.002 -14.567 1.00 74.00 177 SER A N 1
ATOM 1422 C CA . SER A 1 177 ? -3.903 -31.637 -13.198 1.00 74.00 177 SER A CA 1
ATOM 1423 C C . SER A 1 177 ? -5.112 -31.711 -12.262 1.00 74.00 177 SER A C 1
ATOM 1425 O O . SER A 1 177 ? -6.273 -31.598 -12.666 1.00 74.00 177 SER A O 1
ATOM 1427 N N . GLN A 1 178 ? -4.839 -31.895 -10.969 1.00 75.31 178 GLN A N 1
ATOM 1428 C CA . GLN A 1 178 ? -5.873 -31.862 -9.936 1.00 75.31 178 GLN A CA 1
ATOM 1429 C C . GLN A 1 178 ? -6.630 -30.524 -9.939 1.00 75.31 178 GLN A C 1
ATOM 1431 O O . GLN A 1 178 ? -7.847 -30.513 -9.747 1.00 75.31 178 GLN A O 1
ATOM 1436 N N . LEU A 1 179 ? -5.932 -29.420 -10.233 1.00 76.94 179 LEU A N 1
ATOM 1437 C CA . LEU A 1 179 ? -6.529 -28.101 -10.422 1.00 76.94 179 LEU A CA 1
ATOM 1438 C C . LEU A 1 179 ? -7.490 -28.092 -11.617 1.00 76.94 179 LEU A C 1
ATOM 1440 O O . LEU A 1 179 ? -8.655 -27.749 -11.439 1.00 76.94 179 LEU A O 1
ATOM 1444 N N . GLY A 1 180 ? -7.040 -28.536 -12.795 1.00 75.00 180 GLY A N 1
ATOM 1445 C CA . GLY A 1 180 ? -7.858 -28.579 -14.012 1.00 75.00 180 GLY A CA 1
ATOM 1446 C C . GLY A 1 180 ? -9.139 -29.394 -13.830 1.00 75.00 180 GLY A C 1
ATOM 1447 O O . GLY A 1 180 ? -10.232 -28.921 -14.136 1.00 75.00 180 GLY A O 1
ATOM 1448 N N . LYS A 1 181 ? -9.036 -30.579 -13.212 1.00 78.31 181 LYS A N 1
ATOM 1449 C CA . LYS A 1 181 ? -10.199 -31.426 -12.891 1.00 78.31 181 LYS A CA 1
ATOM 1450 C C . LYS A 1 181 ? -11.164 -30.764 -11.902 1.00 78.31 181 LYS A C 1
ATOM 1452 O O . LYS A 1 181 ? -12.375 -30.899 -12.056 1.00 78.31 181 LYS A O 1
ATOM 1457 N N . THR A 1 182 ? -10.646 -30.062 -10.894 1.00 75.81 182 THR A N 1
ATOM 1458 C CA . THR A 1 182 ? -11.476 -29.399 -9.870 1.00 75.81 182 THR A CA 1
ATOM 1459 C C . THR A 1 182 ? -12.186 -28.170 -10.435 1.00 75.81 182 THR A C 1
ATOM 1461 O O . THR A 1 182 ? -13.378 -27.996 -10.195 1.00 75.81 182 THR A O 1
ATOM 1464 N N . VAL A 1 183 ? -11.496 -27.371 -11.254 1.00 75.88 183 VAL A N 1
ATOM 1465 C CA . VAL A 1 183 ? -12.083 -26.240 -11.989 1.00 75.88 183 VAL A CA 1
ATOM 1466 C C . VAL A 1 183 ? -13.166 -26.738 -12.946 1.00 75.88 183 VAL A C 1
ATOM 1468 O O . VAL A 1 183 ? -14.290 -26.246 -12.903 1.00 75.88 183 VAL A O 1
ATOM 1471 N N . ALA A 1 184 ? -12.878 -27.767 -13.750 1.00 77.12 184 ALA A N 1
ATOM 1472 C CA . ALA A 1 184 ? -13.853 -28.332 -14.679 1.00 77.12 184 ALA A CA 1
ATOM 1473 C C . ALA A 1 184 ? -15.116 -28.845 -13.972 1.00 77.12 184 ALA A C 1
ATOM 1475 O O . ALA A 1 184 ? -16.206 -28.693 -14.513 1.00 77.12 184 ALA A O 1
ATOM 1476 N N . ARG A 1 185 ? -15.000 -29.422 -12.768 1.00 77.00 185 ARG A N 1
ATOM 1477 C CA . ARG A 1 185 ? -16.175 -29.824 -11.982 1.00 77.00 185 ARG A CA 1
ATOM 1478 C C . ARG A 1 185 ? -16.976 -28.612 -11.505 1.00 77.00 185 ARG A C 1
ATOM 1480 O O . ARG A 1 185 ? -18.175 -28.558 -11.734 1.00 77.00 185 ARG A O 1
ATOM 1487 N N . ALA A 1 186 ? -16.320 -27.628 -10.895 1.00 75.00 186 ALA A N 1
ATOM 1488 C CA . ALA A 1 186 ? -17.017 -26.483 -10.311 1.00 75.00 186 ALA A CA 1
ATOM 1489 C C . ALA A 1 186 ? -17.745 -25.606 -11.341 1.00 75.00 186 ALA A C 1
ATOM 1491 O O . ALA A 1 186 ? -18.780 -25.036 -11.019 1.00 75.00 186 ALA A O 1
ATOM 1492 N N . PHE A 1 187 ? -17.213 -25.487 -12.563 1.00 72.19 187 PHE A N 1
ATOM 1493 C CA . PHE A 1 187 ? -17.815 -24.653 -13.610 1.00 72.19 187 PHE A CA 1
ATOM 1494 C C . PHE A 1 187 ? -18.824 -25.391 -14.503 1.00 72.19 187 PHE A C 1
ATOM 1496 O O . PHE A 1 187 ? -19.643 -24.724 -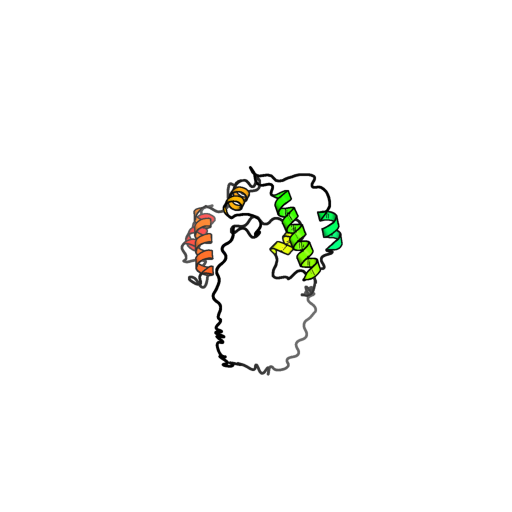15.126 1.00 72.19 187 PHE A O 1
ATOM 1503 N N . ASN A 1 188 ? -18.792 -26.730 -14.572 1.00 75.00 188 ASN A N 1
ATOM 1504 C CA . ASN A 1 188 ? -19.739 -27.518 -15.381 1.00 75.00 188 ASN A CA 1
ATOM 1505 C C . ASN A 1 188 ? -20.919 -28.101 -14.577 1.00 75.00 188 ASN A C 1
ATOM 1507 O O . ASN A 1 188 ? -21.820 -28.675 -15.181 1.00 75.00 188 ASN A O 1
ATOM 1511 N N . GLU A 1 189 ? -20.914 -28.002 -13.243 1.00 62.97 189 GLU A N 1
ATOM 1512 C CA . GLU A 1 189 ? -22.035 -28.417 -12.374 1.00 62.97 189 GLU A CA 1
ATOM 1513 C C . GLU A 1 189 ? -22.992 -27.252 -12.006 1.00 62.97 189 GLU A C 1
ATOM 1515 O O . GLU A 1 189 ? -23.821 -27.401 -11.108 1.00 62.97 189 GLU A O 1
ATOM 1520 N N . LEU A 1 190 ? -22.893 -26.109 -12.706 1.00 50.53 190 LEU A N 1
ATOM 1521 C CA . LEU A 1 190 ? -23.835 -24.971 -12.679 1.00 50.53 190 LEU A CA 1
ATOM 1522 C C . LEU A 1 190 ? -24.871 -25.079 -13.807 1.00 50.53 190 LEU A C 1
ATOM 1524 O O . LEU A 1 190 ? -26.039 -24.706 -13.554 1.00 50.53 190 LEU A O 1
#

Sequence (190 aa):
MTKVSEENMSKEDQKIEPNVSKRLHSEFSNSESFSKKRKVKPQSSSSDKFSDDDEIEFDLSSVAEELRREQITEWVIGEINITQRFRKYQMDVLEKAQINGLAHDNIYETLALSSIIVLSDPCPYPIFTSEEWDKIIKMNPYKIQNHPIPPEIGSLLHQASFNNFQGKDATIDGGNSQLGKTVARAFNEL

Radius of gyration: 29.96 Å; chains: 1; bounding box: 79×54×103 Å

Secondary structure (DSSP, 8-state):
----------------------------------------PPP--------TT------HHHHHHHHHSPPS---EETTEEHHHHHHHHHHHHHHHHHHH---TT-HHHHHHHTT-----SS-S-TTS-HHHHHHHHHT-TT--SS-SS-HHHHHHHHHHHHHHHTTS-SS--TTTSHHHHHHHHHHH--

Foldseek 3Di:
DDDDDDDDDDDDDDDDDDDDDDDDDDDDDDDDDDDDDDDDDDDDDPPPPPDPPPPPDDPLVVLVVVLPDDDPDWDDQPPDGPPVLLSVVLVVLSVVCVVPNDDPVLVCNVCSSVVHQDLDPPHPDPSDDSVRSVSCQVPPPPNDPDDPDPPQLVVVVVVLVVCCVVVVDVDDPLPPDPNNVVVCVVVVVD

Organism: NCBI:txid144530

pLDDT: mean 71.16, std 23.01, range [28.52, 96.38]